Protein AF-A0A672NGI9-F1 (afdb_monomer_lite)

Secondary structure (DSSP, 8-state):
-HHHHHHHHHHHH-TTTTS-HHHHHHHHHHHHHTT---S--B--S-SSS-BS----EEE-BTTS-S-EEEEEEEEGGGTEEEEE--TT-TTB-HHHHHHHHHHHHHHSTT-----SEEEE---SSSS--TTTSPPEEEEE-S--EEE-TTS-EEE-S------HHHHHHHHHHHHTT-SSS--BSS--TT---SEEEEEES-SSTHHHHHHHHHHHHSS--S-SEEEEE-SSTTSS--EEEEEEE-

Radius of gyration: 22.56 Å; chains: 1; bounding box: 57×43×52 Å

InterPro domains:
  IPR029063 S-adenosyl-L-methionine-dependent methyltransferase superfamily [G3DSA:3.40.50.150] (154-245)
  IPR045850 tRNA (uracil(54)-C(5))-methyltransferase, metazoa type [PTHR45904] (159-246)

Organism: Sinocyclocheilus grahami (NCBI:txid75366)

pLDDT: mean 74.39, std 16.45, range [35.69, 96.69]

Sequence (246 aa):
KKKLRRERLADNVTPLWRMSYEEQSNILLEMTKQLFPPPSIVASPVSDGYHNKSTFSVNRGVDGNPKTAGFYIGNGKTDNIDCVQGDHLLNMSSKHKMIARHYEDFIRPRAVCQLDSLYFQETTMTRCSHEQSPYQLLHGQSHIFEEVLGFGEVVLIFQFLSGKAEVVLPNLMATLNCDGGLTAGLNPSRAAIRRLVYISRKPDGEAMRNFRGLCCSSDYKTPTIAVPVDLFPHTPHCELVLVFER

Foldseek 3Di:
DQVVQLVVVLCVQQVQVVPDLVVLQVLLQVQLVVLPNAPGAAEFPDQFQQDPDDDWDAAQAPVRDGGATADWDDDVVVVPTHGHQNLVHRHRHPVVSVVRVLNSQVVPPDHDHPDQWDWDWDDPDPDDDCVRTPTDTPDHDPFDWDDDPPDDTDGPPDDDDDHRCNVPVVVVCVVVVVPDFDEDADDDDDDPHFKYKYKDFDPDDPVVVVVVVPCVPDPFPAFPDWHWYDRHRSDSTIMIITMTGD

Structure (mmCIF, N/CA/C/O backbone):
data_AF-A0A672NGI9-F1
#
_entry.id   AF-A0A672NGI9-F1
#
loop_
_atom_site.group_PDB
_atom_site.id
_atom_site.type_symbol
_atom_site.label_atom_id
_atom_site.label_alt_id
_atom_site.label_comp_id
_atom_site.label_asym_id
_atom_site.label_entity_id
_atom_site.label_seq_id
_atom_site.pdbx_PDB_ins_code
_atom_site.Cartn_x
_atom_site.Cartn_y
_atom_site.Cartn_z
_atom_site.occupancy
_atom_site.B_iso_or_equiv
_atom_site.auth_seq_id
_atom_site.auth_comp_id
_atom_site.auth_asym_id
_atom_site.auth_atom_id
_atom_site.pdbx_PDB_model_num
ATOM 1 N N . LYS A 1 1 ? -6.732 15.959 18.838 1.00 67.62 1 LYS A N 1
ATOM 2 C CA . LYS A 1 1 ? -5.918 14.737 19.096 1.00 67.62 1 LYS A CA 1
ATOM 3 C C . LYS A 1 1 ? -6.223 13.588 18.118 1.00 67.62 1 LYS A C 1
ATOM 5 O O . LYS A 1 1 ? -5.311 13.180 17.413 1.00 67.62 1 LYS A O 1
ATOM 10 N N . LYS A 1 2 ? -7.476 13.110 17.997 1.00 71.69 2 LYS A N 1
ATOM 11 C CA . LYS A 1 2 ? -7.869 12.016 17.071 1.00 71.69 2 LYS A CA 1
ATOM 12 C C . LYS A 1 2 ? -7.517 12.275 15.594 1.00 71.69 2 LYS A C 1
ATOM 14 O O . LYS A 1 2 ? -6.876 11.428 14.984 1.00 71.69 2 LYS A O 1
ATOM 19 N N . LYS A 1 3 ? -7.862 13.451 15.045 1.00 77.62 3 LYS A N 1
ATOM 20 C CA . LYS A 1 3 ? -7.519 13.846 13.658 1.00 77.62 3 LYS A CA 1
ATOM 21 C C . LYS A 1 3 ? -6.008 13.778 13.391 1.00 77.62 3 LYS A C 1
ATOM 23 O O . LYS A 1 3 ? -5.585 13.080 12.482 1.00 77.62 3 LYS A O 1
ATOM 28 N N . LEU A 1 4 ? -5.213 14.375 14.280 1.00 87.56 4 LEU A N 1
ATOM 29 C CA . LEU A 1 4 ? -3.748 14.355 14.208 1.00 87.56 4 LEU A CA 1
ATOM 30 C C . LEU A 1 4 ? -3.164 12.929 14.206 1.00 87.56 4 LEU A C 1
ATOM 32 O O . LEU A 1 4 ? -2.240 12.639 13.458 1.00 87.56 4 LEU A O 1
ATOM 36 N N . ARG A 1 5 ? -3.700 12.016 15.029 1.00 89.50 5 ARG A N 1
ATOM 37 C CA . ARG A 1 5 ? -3.243 10.614 15.063 1.00 89.50 5 ARG A CA 1
ATOM 38 C C . ARG A 1 5 ? -3.605 9.847 13.787 1.00 89.50 5 ARG A C 1
ATOM 40 O O . ARG A 1 5 ? -2.811 9.021 13.353 1.00 89.50 5 ARG A O 1
ATOM 47 N N . ARG A 1 6 ? -4.766 10.131 13.182 1.00 93.62 6 ARG A N 1
ATOM 48 C CA . ARG A 1 6 ? -5.183 9.547 11.893 1.00 93.62 6 ARG A CA 1
ATOM 49 C C . ARG A 1 6 ? -4.291 10.017 10.750 1.00 93.62 6 ARG A C 1
ATOM 51 O O . ARG A 1 6 ? -3.812 9.182 9.994 1.00 93.62 6 ARG A O 1
ATOM 58 N N . GLU A 1 7 ? -4.036 11.319 10.667 1.00 94.06 7 GLU A N 1
ATOM 59 C CA . GLU A 1 7 ? -3.129 11.889 9.664 1.00 94.06 7 GLU A CA 1
ATOM 60 C C . GLU A 1 7 ? -1.721 11.320 9.827 1.00 94.06 7 GLU A C 1
ATOM 62 O O . GLU A 1 7 ? -1.176 10.798 8.866 1.00 94.06 7 GLU A O 1
ATOM 67 N N . ARG A 1 8 ? -1.199 11.254 11.058 1.00 94.06 8 ARG A N 1
ATOM 68 C CA . ARG A 1 8 ? 0.098 10.619 11.331 1.00 94.06 8 ARG A CA 1
ATOM 69 C C . ARG A 1 8 ? 0.145 9.141 10.928 1.00 94.06 8 ARG A C 1
ATOM 71 O O . ARG A 1 8 ? 1.189 8.661 10.503 1.00 94.06 8 ARG A O 1
ATOM 78 N N . LEU A 1 9 ? -0.959 8.402 11.074 1.00 95.12 9 LEU A N 1
ATOM 79 C CA . LEU A 1 9 ? -1.038 7.027 10.577 1.00 95.12 9 LEU A CA 1
ATOM 80 C C . LEU A 1 9 ? -0.948 6.979 9.049 1.00 95.12 9 LEU A C 1
ATOM 82 O O . LEU A 1 9 ? -0.190 6.170 8.522 1.00 95.12 9 LEU A O 1
ATOM 86 N N . ALA A 1 10 ? -1.682 7.846 8.352 1.00 95.81 10 ALA A N 1
ATOM 87 C CA . ALA A 1 10 ? -1.617 7.934 6.896 1.00 95.81 10 ALA A CA 1
ATOM 88 C C . ALA A 1 10 ? -0.221 8.363 6.416 1.00 95.81 10 ALA A C 1
ATOM 90 O O . ALA A 1 10 ? 0.304 7.769 5.483 1.00 95.81 10 ALA A O 1
ATOM 91 N N . ASP A 1 11 ? 0.428 9.298 7.109 1.00 95.31 11 ASP A N 1
ATOM 92 C CA . ASP A 1 11 ? 1.796 9.741 6.811 1.00 95.31 11 ASP A CA 1
ATOM 93 C C . ASP A 1 11 ? 2.822 8.613 6.962 1.00 95.31 11 ASP A C 1
ATOM 95 O O . ASP A 1 11 ? 3.798 8.565 6.222 1.00 95.31 11 ASP A O 1
ATOM 99 N N . ASN A 1 12 ? 2.598 7.687 7.898 1.00 92.62 12 ASN A N 1
ATOM 100 C CA . ASN A 1 12 ? 3.486 6.547 8.117 1.00 92.62 12 ASN A CA 1
ATOM 101 C C . ASN A 1 12 ? 3.255 5.403 7.118 1.00 92.62 12 ASN A C 1
ATOM 103 O O . ASN A 1 12 ? 4.209 4.743 6.718 1.00 92.62 12 ASN A O 1
ATO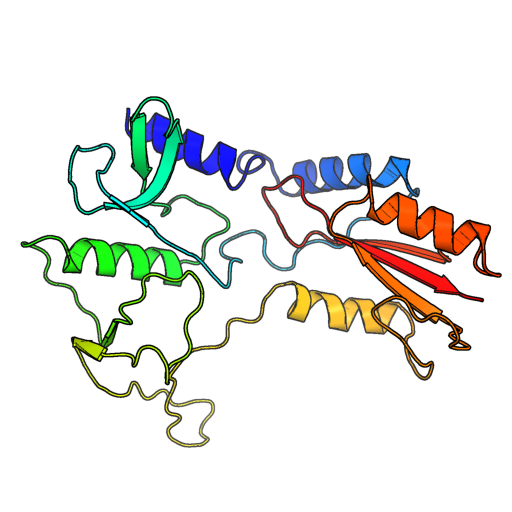M 107 N N . VAL A 1 13 ? 1.993 5.107 6.789 1.00 92.75 13 VAL A N 1
ATOM 108 C CA . VAL A 1 13 ? 1.621 3.920 5.993 1.00 92.75 13 VAL A CA 1
ATOM 109 C C . VAL A 1 13 ? 1.572 4.232 4.500 1.00 92.75 13 VAL A C 1
ATOM 111 O O . VAL A 1 13 ? 1.931 3.395 3.678 1.00 92.75 13 VAL A O 1
ATOM 114 N N . THR A 1 14 ? 1.142 5.439 4.154 1.00 95.25 14 THR A N 1
ATOM 115 C CA . THR A 1 14 ? 0.967 5.918 2.783 1.00 95.25 14 THR A CA 1
ATOM 116 C C . THR A 1 14 ? 1.546 7.330 2.652 1.00 95.25 14 THR A C 1
ATOM 118 O O . THR A 1 14 ? 0.778 8.258 2.437 1.00 95.25 14 THR A O 1
ATOM 121 N N . PRO A 1 15 ? 2.867 7.553 2.799 1.00 96.31 15 PRO A N 1
ATOM 122 C CA . PRO A 1 15 ? 3.455 8.896 2.915 1.00 96.31 15 PRO A CA 1
ATOM 123 C C . PRO A 1 15 ? 3.102 9.887 1.794 1.00 96.31 15 PRO A C 1
ATOM 125 O O . PRO A 1 15 ? 3.114 11.095 2.022 1.00 96.31 15 PRO A O 1
ATOM 128 N N . LEU A 1 16 ? 2.766 9.396 0.597 1.00 96.69 16 LEU A N 1
ATOM 129 C CA . LEU A 1 16 ? 2.428 10.214 -0.571 1.00 96.69 16 LEU A CA 1
ATOM 130 C C . LEU A 1 16 ? 0.912 10.406 -0.764 1.00 96.69 16 LEU A C 1
ATOM 132 O O . LEU A 1 16 ? 0.490 10.926 -1.788 1.00 96.69 16 LEU A O 1
ATOM 136 N N . TRP A 1 17 ? 0.078 10.034 0.212 1.00 96.12 17 TRP A N 1
ATOM 137 C CA . TRP A 1 17 ? -1.393 10.038 0.107 1.00 96.12 17 TRP A CA 1
ATOM 138 C C . TRP A 1 17 ? -2.050 11.396 -0.184 1.00 96.12 17 TRP A C 1
ATOM 140 O O . TRP A 1 17 ? -3.243 11.450 -0.474 1.00 96.12 17 TRP A O 1
ATOM 150 N N . ARG A 1 18 ? -1.302 12.500 -0.062 1.00 96.31 18 ARG A N 1
ATOM 151 C CA . ARG A 1 18 ? -1.770 13.861 -0.382 1.00 96.31 18 ARG A CA 1
ATOM 152 C C . ARG A 1 18 ? -1.374 14.328 -1.785 1.00 96.31 18 ARG A C 1
ATOM 154 O O . ARG A 1 18 ? -1.717 15.446 -2.150 1.00 96.31 18 ARG A O 1
ATOM 161 N N . MET A 1 19 ? -0.629 13.515 -2.526 1.00 96.44 19 MET A N 1
ATOM 162 C CA . MET A 1 19 ? -0.159 13.821 -3.875 1.00 96.44 19 MET A CA 1
ATOM 163 C C . MET A 1 19 ? -1.055 13.150 -4.909 1.00 96.44 19 MET A C 1
ATOM 165 O O . MET A 1 19 ? -1.549 12.039 -4.692 1.00 96.44 19 MET A O 1
ATOM 169 N N . SER A 1 20 ? -1.216 13.796 -6.057 1.00 96.31 20 SER A N 1
ATOM 170 C CA . SER A 1 20 ? -1.805 13.170 -7.237 1.00 96.31 20 SER A CA 1
ATOM 171 C C . SER A 1 20 ? -0.959 11.983 -7.706 1.00 96.31 20 SER A C 1
ATOM 173 O O . SER A 1 20 ? 0.245 11.909 -7.459 1.00 96.31 20 SER A O 1
ATOM 175 N N . TYR A 1 21 ? -1.582 11.041 -8.413 1.00 94.62 21 TYR A N 1
ATOM 176 C CA . TYR A 1 21 ? -0.870 9.865 -8.918 1.00 94.62 21 TYR A CA 1
ATOM 177 C C . TYR A 1 21 ? 0.253 10.224 -9.911 1.00 94.62 21 TYR A C 1
ATOM 179 O O . TYR A 1 21 ? 1.281 9.548 -9.969 1.00 94.62 21 TYR A O 1
ATOM 187 N N . GLU A 1 22 ? 0.089 11.318 -10.658 1.00 94.19 22 GLU A N 1
ATOM 188 C CA . GLU A 1 22 ? 1.111 11.846 -11.565 1.00 94.19 22 GLU A CA 1
ATOM 189 C C . GLU A 1 22 ? 2.342 12.353 -10.799 1.00 94.19 22 GLU A C 1
ATOM 191 O O . GLU A 1 22 ? 3.469 11.972 -11.113 1.00 94.19 22 GLU A O 1
ATOM 196 N N . GLU A 1 23 ? 2.141 13.140 -9.737 1.00 95.69 23 GLU A N 1
ATOM 197 C CA . GLU A 1 23 ? 3.231 13.592 -8.861 1.00 95.69 23 GLU A CA 1
ATOM 198 C C . GLU A 1 23 ? 3.963 12.408 -8.218 1.00 95.69 23 GLU A C 1
ATOM 200 O O . GLU A 1 23 ? 5.194 12.382 -8.190 1.00 95.69 23 GLU A O 1
ATOM 205 N N . GLN A 1 24 ? 3.219 11.394 -7.762 1.00 94.81 24 GLN A N 1
ATOM 206 C CA . GLN A 1 24 ? 3.795 10.158 -7.229 1.00 94.81 24 GLN A CA 1
ATOM 207 C C . GLN A 1 24 ? 4.657 9.444 -8.281 1.00 94.81 24 GLN A C 1
ATOM 209 O O . GLN A 1 24 ? 5.806 9.097 -8.006 1.00 94.81 24 GLN A O 1
ATOM 214 N N . SER A 1 25 ? 4.139 9.280 -9.500 1.00 92.31 25 SER A N 1
ATOM 215 C CA . SER A 1 25 ? 4.847 8.630 -10.611 1.00 92.31 25 SER A CA 1
ATOM 216 C C . SER A 1 25 ? 6.141 9.361 -10.973 1.00 92.31 25 SER A C 1
ATOM 218 O O . SER A 1 25 ? 7.168 8.720 -11.196 1.00 92.31 25 SER A O 1
ATOM 220 N N . ASN A 1 26 ? 6.126 10.697 -10.958 1.00 92.12 26 ASN A N 1
ATOM 221 C CA . ASN A 1 26 ? 7.310 11.519 -11.203 1.00 92.12 26 ASN A CA 1
ATOM 222 C C . ASN A 1 26 ? 8.387 11.326 -10.125 1.00 92.12 26 ASN A C 1
ATOM 224 O O . ASN A 1 26 ? 9.568 11.223 -10.458 1.00 92.12 26 ASN A O 1
ATOM 228 N N . ILE A 1 27 ? 7.995 11.215 -8.849 1.00 90.75 27 ILE A N 1
ATOM 229 C CA . ILE A 1 27 ? 8.923 10.911 -7.748 1.00 90.75 27 ILE A CA 1
ATOM 230 C C . ILE A 1 27 ? 9.572 9.537 -7.955 1.00 90.75 27 ILE A C 1
ATOM 232 O O . ILE A 1 27 ? 10.796 9.420 -7.883 1.00 90.75 27 ILE A O 1
ATOM 236 N N . LEU A 1 28 ? 8.776 8.501 -8.247 1.00 88.69 28 LEU A N 1
ATOM 237 C CA . LEU A 1 28 ? 9.291 7.144 -8.470 1.00 88.69 28 LEU A CA 1
ATOM 238 C C . LEU A 1 28 ? 10.218 7.077 -9.695 1.00 88.69 28 LEU A C 1
ATOM 240 O O . LEU A 1 28 ? 11.251 6.402 -9.666 1.00 88.69 28 LEU A O 1
ATOM 244 N N . LEU A 1 29 ? 9.887 7.809 -10.762 1.00 87.50 29 LEU A N 1
ATOM 245 C CA . LEU A 1 29 ? 10.733 7.913 -11.947 1.00 87.50 29 LEU A CA 1
ATOM 246 C C . LEU A 1 29 ? 12.073 8.579 -11.609 1.00 87.50 29 LEU A C 1
ATOM 248 O O . LEU A 1 29 ? 13.124 8.051 -11.956 1.00 87.50 29 LEU A O 1
ATOM 252 N N . GLU A 1 30 ? 12.066 9.694 -10.879 1.00 86.12 30 GLU A N 1
ATOM 253 C CA . GLU A 1 30 ? 13.294 10.388 -10.474 1.00 86.12 30 GLU A CA 1
ATOM 254 C C . GLU A 1 30 ? 14.202 9.508 -9.600 1.00 86.12 30 GLU A C 1
ATOM 256 O O . GLU A 1 30 ? 15.413 9.456 -9.811 1.00 86.12 30 GLU A O 1
ATOM 261 N N . MET A 1 31 ? 13.618 8.738 -8.678 1.00 80.31 31 MET A N 1
ATOM 262 C CA . MET A 1 31 ? 14.360 7.784 -7.845 1.00 80.31 31 MET A CA 1
ATOM 263 C C . MET A 1 31 ? 15.011 6.654 -8.657 1.00 80.31 31 MET A C 1
ATOM 265 O O . MET A 1 31 ? 16.023 6.096 -8.235 1.00 80.31 31 MET A O 1
ATOM 269 N N . THR A 1 32 ? 14.447 6.306 -9.817 1.00 75.94 32 THR A N 1
ATOM 270 C CA . THR A 1 32 ? 14.934 5.205 -10.664 1.00 75.94 32 THR A CA 1
ATOM 271 C C . THR A 1 32 ? 15.873 5.671 -11.780 1.00 75.94 32 THR A C 1
ATOM 273 O O . THR A 1 32 ? 16.729 4.890 -12.200 1.00 75.94 32 THR A O 1
ATOM 276 N N . LYS A 1 33 ? 15.824 6.957 -12.172 1.00 74.56 33 LYS A N 1
ATOM 277 C CA . LYS A 1 33 ? 16.730 7.586 -13.159 1.00 74.56 33 LYS A CA 1
ATOM 278 C C . LYS A 1 33 ? 18.217 7.426 -12.841 1.00 74.56 33 LYS A C 1
ATOM 280 O O . LYS A 1 33 ? 19.043 7.379 -13.747 1.00 74.56 33 LYS A O 1
ATOM 285 N N . GLN A 1 34 ? 18.575 7.357 -11.559 1.00 65.56 34 GLN A N 1
ATOM 286 C CA . GLN A 1 34 ? 19.975 7.232 -11.136 1.00 65.56 34 GLN A CA 1
ATOM 287 C C . GLN A 1 34 ? 20.602 5.875 -11.491 1.00 65.56 34 GLN A C 1
ATOM 289 O O . GLN A 1 34 ? 21.821 5.728 -11.443 1.00 65.56 34 GLN A O 1
ATOM 294 N N . LEU A 1 35 ? 19.786 4.876 -11.831 1.00 63.16 35 LEU A N 1
ATOM 295 C CA . LEU A 1 35 ? 20.231 3.499 -12.075 1.00 63.16 35 LEU A CA 1
ATOM 296 C C . LEU A 1 35 ? 20.186 3.119 -13.544 1.00 63.16 35 LEU A C 1
ATOM 298 O O . LEU A 1 35 ? 20.996 2.325 -14.015 1.00 63.16 35 LEU A O 1
ATOM 302 N N . PHE A 1 36 ? 19.227 3.696 -14.249 1.00 65.56 36 PHE A N 1
ATOM 303 C CA . PHE A 1 36 ? 18.997 3.562 -15.672 1.00 65.56 36 PHE A CA 1
ATOM 304 C C . PHE A 1 36 ? 18.152 4.773 -16.088 1.00 65.56 36 PHE A C 1
ATOM 306 O O . PHE A 1 36 ? 17.467 5.310 -15.227 1.00 65.56 36 PHE A O 1
ATOM 313 N N . PRO A 1 37 ? 18.145 5.231 -17.344 1.00 66.00 37 PRO A N 1
ATOM 314 C CA . PRO A 1 37 ? 17.138 6.176 -17.817 1.00 66.00 37 PRO A CA 1
ATOM 315 C C . PRO A 1 37 ? 15.898 5.407 -18.322 1.00 66.00 37 PRO A C 1
ATOM 317 O O . PRO A 1 37 ? 15.822 5.119 -19.519 1.00 66.00 37 PRO A O 1
ATOM 320 N N . PRO A 1 38 ? 14.932 5.003 -17.463 1.00 67.38 38 PRO A N 1
ATOM 321 C CA . PRO A 1 38 ? 13.725 4.349 -17.941 1.00 67.38 38 PRO A CA 1
ATOM 322 C C . PRO A 1 38 ? 12.865 5.357 -18.718 1.00 67.38 38 PRO A C 1
ATOM 324 O O . PRO A 1 38 ? 12.736 6.509 -18.295 1.00 67.38 38 PRO A O 1
ATOM 327 N N . PRO A 1 39 ? 12.240 4.939 -19.830 1.00 66.88 39 PRO A N 1
ATOM 328 C CA . PRO A 1 39 ? 11.360 5.812 -20.602 1.00 66.88 39 PRO A CA 1
ATOM 329 C C . PRO A 1 39 ? 10.070 6.156 -19.840 1.00 66.88 39 PRO A C 1
ATOM 331 O O . PRO A 1 39 ? 9.528 7.244 -20.016 1.00 66.88 39 PRO A O 1
ATOM 334 N N . SER A 1 40 ? 9.582 5.247 -18.988 1.00 83.38 40 SER A N 1
ATOM 335 C CA . SER A 1 40 ? 8.344 5.408 -18.218 1.00 83.38 40 SER A CA 1
ATOM 336 C C . SER A 1 40 ? 8.245 4.396 -17.071 1.00 83.38 40 SER A C 1
ATOM 338 O O . SER A 1 40 ? 8.920 3.366 -17.083 1.00 83.38 40 SER A O 1
ATOM 340 N N . ILE A 1 41 ? 7.355 4.662 -16.112 1.00 87.56 41 ILE A N 1
ATOM 341 C CA . ILE A 1 41 ? 6.943 3.717 -15.064 1.00 87.56 41 ILE A CA 1
ATOM 342 C C . ILE A 1 41 ? 5.675 2.967 -15.477 1.00 87.56 41 ILE A C 1
ATOM 344 O O . ILE A 1 41 ? 4.759 3.552 -16.055 1.00 87.56 41 ILE A O 1
ATOM 348 N N . VAL A 1 42 ? 5.611 1.669 -15.179 1.00 90.62 42 VAL A N 1
ATOM 349 C CA . VAL A 1 42 ? 4.372 0.893 -15.293 1.00 90.62 42 VAL A CA 1
ATOM 350 C C . VAL A 1 42 ? 3.490 1.241 -14.104 1.00 90.62 42 VAL A C 1
ATOM 352 O O . VAL A 1 42 ? 3.811 0.916 -12.959 1.00 90.62 42 VAL A O 1
ATOM 355 N N . ALA A 1 43 ? 2.386 1.922 -14.399 1.00 91.69 43 ALA A N 1
ATOM 356 C CA . ALA A 1 43 ? 1.417 2.344 -13.406 1.00 91.69 43 ALA A CA 1
ATOM 357 C C . ALA A 1 43 ? 0.688 1.156 -12.768 1.00 91.69 43 ALA A C 1
ATOM 359 O O . ALA A 1 43 ? 0.489 0.095 -13.368 1.00 91.69 43 ALA A O 1
ATOM 360 N N . SER A 1 44 ? 0.226 1.377 -11.546 1.00 91.75 44 SER A N 1
ATOM 361 C CA . SER A 1 44 ? -0.675 0.468 -10.861 1.00 91.75 44 SER A CA 1
ATOM 362 C C . SER A 1 44 ? -2.041 0.427 -11.554 1.00 91.75 44 SER A C 1
ATOM 364 O O . SER A 1 44 ? -2.592 1.487 -11.847 1.00 91.75 44 SER A O 1
ATOM 366 N N . PRO A 1 45 ? -2.663 -0.754 -11.728 1.00 89.31 45 PRO A N 1
ATOM 367 C CA . PRO A 1 45 ? -4.016 -0.849 -12.285 1.00 89.31 45 PRO A CA 1
ATOM 368 C C . PRO A 1 45 ? -5.078 -0.255 -11.347 1.00 89.31 45 PRO A C 1
ATOM 370 O O . PRO A 1 45 ? -6.166 0.102 -11.786 1.00 89.31 45 PRO A O 1
ATOM 373 N N . VAL A 1 46 ? -4.769 -0.164 -10.047 1.00 89.81 46 VAL A N 1
ATOM 374 C CA . VAL A 1 46 ? -5.631 0.421 -9.016 1.00 89.81 46 VAL A CA 1
ATOM 375 C C . VAL A 1 46 ? -4.765 1.175 -8.002 1.00 89.81 46 VAL A C 1
ATOM 377 O O . VAL A 1 46 ? -3.800 0.616 -7.465 1.00 89.81 46 VAL A O 1
ATOM 380 N N . SER A 1 47 ? -5.117 2.428 -7.708 1.00 90.00 47 SER A N 1
ATOM 381 C CA . SER A 1 47 ? -4.401 3.271 -6.738 1.00 90.00 47 SER A CA 1
ATOM 382 C C . SER A 1 47 ? -4.821 3.011 -5.288 1.00 90.00 47 SER A C 1
ATOM 384 O O . SER A 1 47 ? -3.990 3.045 -4.384 1.00 90.00 47 SER A O 1
ATOM 386 N N . ASP A 1 48 ? -6.097 2.694 -5.071 1.00 93.56 48 ASP A N 1
ATOM 387 C CA . ASP A 1 48 ? -6.732 2.658 -3.753 1.00 93.56 48 ASP A CA 1
ATOM 388 C C . ASP A 1 48 ? -7.312 1.270 -3.457 1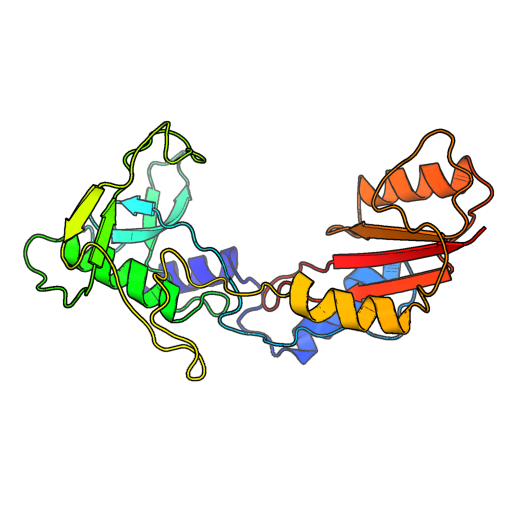.00 93.56 48 ASP A C 1
ATOM 390 O O . ASP A 1 48 ? -7.653 0.501 -4.347 1.00 93.56 48 ASP A O 1
ATOM 394 N N . GLY A 1 49 ? -7.433 0.918 -2.182 1.00 90.38 49 GLY A N 1
ATOM 395 C CA . GLY A 1 49 ? -8.070 -0.321 -1.745 1.00 90.38 49 GLY A CA 1
ATOM 396 C C . GLY A 1 49 ? -7.324 -1.595 -2.131 1.00 90.38 49 GLY A C 1
ATOM 397 O O . GLY A 1 49 ? -7.899 -2.678 -2.067 1.00 90.38 49 GLY A O 1
ATOM 398 N N . TYR A 1 50 ? -6.062 -1.476 -2.533 1.00 87.25 50 TYR A N 1
ATOM 399 C CA . TYR A 1 50 ? -5.347 -2.544 -3.213 1.00 87.25 50 TYR A CA 1
ATOM 400 C C . TYR A 1 50 ? -4.692 -3.590 -2.306 1.00 87.25 50 TYR A C 1
ATOM 402 O O . TYR A 1 50 ? -4.222 -4.616 -2.796 1.00 87.25 50 TYR A O 1
ATOM 410 N N . HIS A 1 51 ? -4.600 -3.345 -0.997 1.00 84.44 51 HIS A N 1
ATOM 411 C CA . HIS A 1 51 ? -4.099 -4.354 -0.070 1.00 84.44 51 HIS A CA 1
ATOM 412 C C . HIS A 1 51 ? -5.036 -5.562 -0.043 1.00 84.44 51 HIS A C 1
ATOM 414 O O . HIS A 1 51 ? -6.178 -5.464 0.404 1.00 84.44 51 HIS A O 1
ATOM 420 N N . ASN A 1 52 ? -4.499 -6.720 -0.417 1.00 79.25 52 ASN A N 1
ATOM 421 C CA . ASN A 1 52 ? -5.151 -8.023 -0.285 1.00 79.25 52 ASN A CA 1
ATOM 422 C C . ASN A 1 52 ? -4.882 -8.700 1.071 1.00 79.25 52 ASN A C 1
ATOM 424 O O . ASN A 1 52 ? -5.500 -9.707 1.395 1.00 79.25 52 ASN A O 1
ATOM 428 N N . LYS A 1 53 ? -4.012 -8.109 1.903 1.00 81.75 53 LYS A N 1
ATOM 429 C CA . LYS A 1 53 ? -3.800 -8.503 3.297 1.00 81.75 53 LYS A CA 1
ATOM 430 C C . LYS A 1 53 ? -3.659 -7.284 4.205 1.00 81.75 53 LYS A C 1
ATOM 432 O O . LYS A 1 53 ? -2.907 -6.349 3.914 1.00 81.75 53 LYS A O 1
ATOM 437 N N . SER A 1 54 ? -4.344 -7.328 5.342 1.00 82.38 54 SER A N 1
ATOM 438 C CA . SER A 1 54 ? -4.206 -6.355 6.425 1.00 82.38 54 SER A CA 1
ATOM 439 C C . SER A 1 54 ? -4.086 -7.084 7.759 1.00 82.38 54 SER A C 1
ATOM 441 O O . SER A 1 54 ? -4.797 -8.054 8.004 1.00 82.38 54 SER A O 1
ATOM 443 N N . THR A 1 55 ? -3.174 -6.616 8.607 1.00 85.62 55 THR A N 1
ATOM 444 C CA . THR A 1 55 ? -3.007 -7.104 9.979 1.00 85.62 55 THR A CA 1
ATOM 445 C C . THR A 1 55 ? -3.418 -5.987 10.923 1.00 85.62 55 THR A C 1
ATOM 447 O O . THR A 1 55 ? -2.900 -4.876 10.809 1.00 85.62 55 THR A O 1
ATOM 450 N N . PHE A 1 56 ? -4.327 -6.286 11.845 1.00 88.31 56 PHE A N 1
ATOM 451 C CA . PHE A 1 56 ? -4.827 -5.335 12.830 1.00 88.31 56 PHE A CA 1
A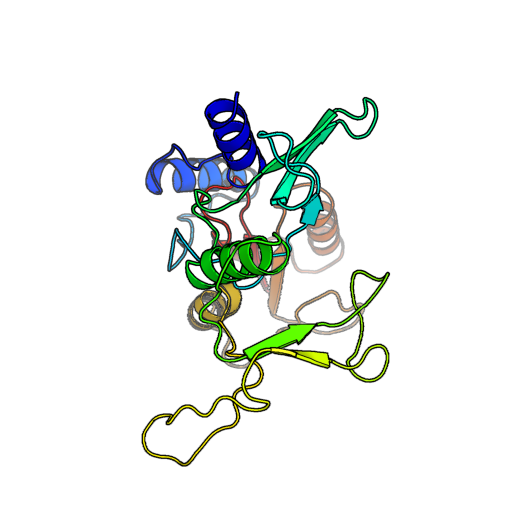TOM 452 C C . PHE A 1 56 ? -4.345 -5.718 14.227 1.00 88.31 56 PHE A C 1
ATOM 454 O O . PHE A 1 56 ? -4.254 -6.896 14.565 1.00 88.31 56 PHE A O 1
ATOM 461 N N . SER A 1 57 ? -4.065 -4.706 15.037 1.00 88.44 57 SER A N 1
ATOM 462 C CA . SER A 1 57 ? -3.790 -4.830 16.464 1.00 88.44 57 SER A CA 1
ATOM 463 C C . SER A 1 57 ? -5.018 -4.416 17.267 1.00 88.44 57 SER A C 1
ATOM 465 O O . SER A 1 57 ? -5.770 -3.544 16.835 1.00 88.44 57 SER A O 1
ATOM 467 N N . VAL A 1 58 ? -5.179 -4.977 18.466 1.00 87.81 58 VAL A N 1
ATOM 468 C CA . VAL A 1 58 ? -6.229 -4.583 19.416 1.00 87.81 58 VAL A CA 1
ATOM 469 C C . VAL A 1 58 ? -5.583 -3.987 20.653 1.00 87.81 58 VAL A C 1
ATOM 471 O O . VAL A 1 58 ? -4.803 -4.665 21.318 1.00 87.81 58 VAL A O 1
ATOM 474 N N . ASN A 1 59 ? -5.870 -2.721 20.956 1.00 88.56 59 ASN A N 1
ATOM 475 C CA . ASN A 1 59 ? -5.345 -2.058 22.155 1.00 88.56 59 ASN A CA 1
ATOM 476 C C . ASN A 1 59 ? -6.132 -0.776 22.483 1.00 88.56 59 ASN A C 1
ATOM 478 O O . ASN A 1 59 ? -7.133 -0.455 21.837 1.00 88.56 59 ASN A O 1
ATOM 482 N N . ARG A 1 60 ? -5.649 -0.018 23.474 1.00 90.44 60 ARG A N 1
ATOM 483 C CA . ARG A 1 60 ? -6.163 1.289 23.867 1.00 90.44 60 ARG A CA 1
ATOM 484 C C . ARG A 1 60 ? -6.182 2.258 22.688 1.00 90.44 60 ARG A C 1
ATOM 486 O O . ARG A 1 60 ? -5.152 2.552 22.087 1.00 90.44 60 ARG A O 1
ATOM 493 N N . GLY A 1 61 ? -7.372 2.751 22.374 1.00 91.50 61 GLY A N 1
ATOM 494 C CA . GLY A 1 61 ? -7.611 3.744 21.345 1.00 91.50 61 GLY A CA 1
ATOM 495 C C . GLY A 1 61 ? -7.261 5.157 21.790 1.00 91.50 61 GLY A C 1
ATOM 496 O O . GLY A 1 61 ? -7.071 5.446 22.971 1.00 91.50 61 GLY A O 1
ATOM 497 N N . VAL A 1 62 ? -7.267 6.076 20.826 1.00 89.94 62 VAL A N 1
ATOM 498 C CA . VAL A 1 62 ? -7.097 7.525 21.063 1.00 89.94 62 VAL A CA 1
ATOM 499 C C . VAL A 1 62 ? -8.186 8.149 21.944 1.00 89.94 62 VAL A C 1
ATOM 501 O O . VAL A 1 62 ? -8.015 9.269 22.426 1.00 89.94 62 VAL A O 1
ATOM 504 N N . ASP A 1 63 ? -9.313 7.458 22.103 1.00 88.44 63 ASP A N 1
ATOM 505 C CA . ASP A 1 63 ? -10.438 7.784 22.982 1.00 88.44 63 ASP A CA 1
ATOM 506 C C . ASP A 1 63 ? -10.304 7.160 24.385 1.00 88.44 63 ASP A C 1
ATOM 508 O O . ASP A 1 63 ? -11.156 7.383 25.240 1.00 88.44 63 ASP A O 1
ATOM 512 N N . GLY A 1 64 ? -9.234 6.399 24.638 1.00 87.88 64 GLY A N 1
ATOM 513 C CA . GLY A 1 64 ? -8.995 5.691 25.892 1.00 87.88 64 GLY A CA 1
ATOM 514 C C . GLY A 1 64 ? -9.664 4.318 25.978 1.00 87.88 64 GLY A C 1
ATOM 515 O O . GLY A 1 64 ? -9.445 3.611 26.961 1.00 87.88 64 GLY A O 1
ATOM 516 N N . ASN A 1 65 ? -10.434 3.899 24.969 1.00 90.06 65 ASN A N 1
ATOM 517 C CA . ASN A 1 65 ? -11.104 2.604 24.984 1.00 90.06 65 ASN A CA 1
ATOM 518 C C . ASN A 1 65 ? -10.079 1.470 24.794 1.00 90.06 65 ASN A C 1
ATOM 520 O O . ASN A 1 65 ? -9.405 1.461 23.764 1.00 90.06 65 ASN A O 1
ATOM 524 N N . PRO A 1 66 ? -9.962 0.488 25.712 1.00 87.50 66 PRO A N 1
ATOM 525 C CA . PRO A 1 66 ? -8.945 -0.570 25.644 1.00 87.50 66 PRO A CA 1
ATOM 526 C C . PRO A 1 66 ? -9.120 -1.542 24.465 1.00 87.50 66 PRO A C 1
ATOM 528 O O . PRO A 1 66 ? -8.242 -2.362 24.213 1.00 87.50 66 PRO A O 1
ATOM 531 N N . LYS A 1 67 ? -10.252 -1.471 23.762 1.00 90.19 67 LYS A N 1
ATOM 532 C CA . LYS A 1 67 ? -10.661 -2.399 22.712 1.00 90.19 67 LYS A CA 1
ATOM 533 C C . LYS A 1 67 ? -10.882 -1.645 21.406 1.00 90.19 67 LYS A C 1
ATOM 535 O O . LYS A 1 67 ? -12.016 -1.449 20.981 1.00 90.19 67 LYS A O 1
ATOM 540 N N . THR A 1 68 ? -9.807 -1.143 20.815 1.00 91.88 68 THR A N 1
ATOM 541 C CA . THR A 1 68 ? -9.816 -0.520 19.483 1.00 91.88 68 THR A CA 1
ATOM 542 C C . THR A 1 68 ? -9.049 -1.416 18.528 1.00 91.88 68 THR A C 1
ATOM 544 O O . THR A 1 68 ? -7.929 -1.803 18.860 1.00 91.88 68 THR A O 1
ATOM 547 N N . ALA A 1 69 ? -9.634 -1.747 17.376 1.00 91.62 69 ALA A N 1
ATOM 548 C CA . ALA A 1 69 ? -8.980 -2.543 16.342 1.00 91.62 69 ALA A CA 1
ATOM 549 C C . ALA A 1 69 ? -8.377 -1.610 15.282 1.00 91.62 69 ALA A C 1
ATOM 551 O O . ALA A 1 69 ? -9.067 -0.805 14.654 1.00 91.62 69 ALA A O 1
ATOM 552 N N . GLY A 1 70 ? -7.066 -1.683 15.079 1.00 93.75 70 GLY A N 1
ATOM 553 C CA . GLY A 1 70 ? -6.380 -0.744 14.203 1.00 93.75 70 GLY A CA 1
ATOM 554 C C . GLY A 1 70 ? -4.871 -0.916 14.184 1.00 93.75 70 GLY A C 1
ATOM 555 O O . GLY A 1 70 ? -4.349 -2.020 14.291 1.00 93.75 70 GLY A O 1
ATOM 556 N N . PHE A 1 71 ? -4.161 0.196 14.026 1.00 94.06 71 PHE A N 1
ATOM 557 C CA . PHE A 1 71 ? -2.710 0.236 13.880 1.00 94.06 71 PHE A CA 1
ATOM 558 C C . PHE A 1 71 ? -2.083 1.036 15.010 1.00 94.06 71 PHE A C 1
ATOM 560 O O . PHE A 1 71 ? -2.646 2.027 15.479 1.00 94.06 71 PHE A O 1
ATOM 567 N N . TYR A 1 72 ? -0.892 0.626 15.428 1.00 92.12 72 TYR A N 1
ATOM 568 C CA . TYR A 1 72 ? -0.152 1.340 16.455 1.00 92.12 72 TYR A CA 1
ATOM 569 C C . TYR A 1 72 ? 0.455 2.633 15.923 1.00 92.12 72 TYR A C 1
ATOM 571 O O . TYR A 1 72 ? 1.156 2.645 14.913 1.00 92.12 72 TYR A O 1
ATOM 579 N N . ILE A 1 73 ? 0.229 3.721 16.656 1.00 91.31 73 ILE A N 1
ATOM 580 C CA . ILE A 1 73 ? 0.890 5.005 16.451 1.00 91.31 73 ILE A CA 1
ATOM 581 C C . ILE A 1 73 ? 1.480 5.478 17.764 1.00 91.31 73 ILE A C 1
ATOM 583 O O . ILE A 1 73 ? 0.763 5.721 18.733 1.00 91.31 73 ILE A O 1
ATOM 587 N N . GLY A 1 74 ? 2.795 5.682 17.776 1.00 85.19 74 GLY A N 1
ATOM 588 C CA . GLY A 1 74 ? 3.486 6.098 18.984 1.00 85.19 74 GLY A CA 1
ATOM 589 C C . GLY A 1 74 ? 4.904 5.573 19.093 1.00 85.19 74 GLY A C 1
ATOM 590 O O . GLY A 1 74 ? 5.468 5.075 18.122 1.00 85.19 74 GLY A O 1
ATOM 591 N N . ASN A 1 75 ? 5.470 5.704 20.289 1.00 78.56 75 ASN A N 1
ATOM 592 C CA . ASN A 1 75 ? 6.779 5.160 20.632 1.00 78.56 75 ASN A CA 1
ATOM 593 C C . ASN A 1 75 ? 6.617 4.176 21.793 1.00 78.56 75 ASN A C 1
ATOM 595 O O . ASN A 1 75 ? 6.230 4.573 22.892 1.00 78.56 75 ASN A O 1
ATOM 599 N N . GLY A 1 76 ? 6.940 2.905 21.548 1.00 70.12 76 GLY A N 1
ATOM 600 C CA . GLY A 1 76 ? 6.858 1.858 22.568 1.00 70.12 76 GLY A CA 1
ATOM 601 C C . GLY A 1 76 ? 7.839 2.026 23.721 1.00 70.12 76 GLY A C 1
ATOM 602 O O . GLY A 1 76 ? 7.572 1.532 24.806 1.00 70.12 76 GLY A O 1
ATOM 603 N N . LYS A 1 77 ? 8.932 2.778 23.540 1.00 74.06 77 LYS A N 1
ATOM 604 C CA . LYS A 1 77 ? 9.902 3.039 24.617 1.00 74.06 77 LYS A CA 1
ATOM 605 C C . LYS A 1 77 ? 9.377 4.003 25.682 1.00 74.06 77 LYS A C 1
ATOM 607 O O . LYS A 1 77 ? 9.901 4.017 26.785 1.00 74.06 77 LYS A O 1
ATOM 612 N N . THR A 1 78 ? 8.384 4.826 25.347 1.00 74.38 78 THR A N 1
ATOM 613 C CA . THR A 1 78 ? 7.815 5.837 26.253 1.00 74.38 78 THR A CA 1
ATOM 614 C C . THR A 1 78 ? 6.380 5.504 26.664 1.00 74.38 78 THR A C 1
ATOM 616 O O . THR A 1 78 ? 5.660 6.409 27.070 1.00 74.38 78 THR A O 1
ATOM 619 N N . ASP A 1 79 ? 5.939 4.259 26.445 1.00 68.62 79 ASP A N 1
ATOM 620 C CA . ASP A 1 79 ? 4.568 3.774 26.685 1.00 68.62 79 ASP A CA 1
ATOM 621 C C . ASP A 1 79 ? 3.458 4.698 26.133 1.00 68.62 79 ASP A C 1
ATOM 623 O O . ASP A 1 79 ? 2.367 4.840 26.675 1.00 68.62 79 ASP A O 1
ATOM 627 N N . ASN A 1 80 ? 3.748 5.381 25.021 1.00 80.88 80 ASN A N 1
ATOM 628 C CA . ASN A 1 80 ? 2.834 6.328 24.382 1.00 80.88 80 ASN A CA 1
ATOM 629 C C . ASN A 1 80 ? 2.424 5.768 23.024 1.00 80.88 80 ASN A C 1
ATOM 631 O O . ASN A 1 80 ? 2.774 6.336 21.985 1.00 80.88 80 ASN A O 1
ATOM 635 N N . ILE A 1 81 ? 1.758 4.612 23.050 1.00 87.12 81 ILE A N 1
ATOM 636 C CA . ILE A 1 81 ? 1.190 3.943 21.879 1.00 87.12 81 ILE A CA 1
ATOM 637 C C . ILE A 1 81 ? -0.331 4.061 21.948 1.00 87.12 81 ILE A C 1
ATOM 639 O O . ILE A 1 81 ? -0.957 3.557 22.873 1.00 87.12 81 ILE A O 1
ATOM 643 N N . ASP A 1 82 ? -0.918 4.677 20.924 1.00 91.06 82 ASP A N 1
ATOM 644 C CA . ASP A 1 82 ? -2.359 4.638 20.688 1.00 91.06 82 ASP A CA 1
ATOM 645 C C . ASP A 1 82 ? -2.654 3.644 19.552 1.00 91.06 82 ASP A C 1
ATOM 647 O O . ASP A 1 82 ? -1.932 3.601 18.549 1.00 91.06 82 ASP A O 1
ATOM 651 N N . CYS A 1 83 ? -3.741 2.881 19.668 1.00 93.38 83 CYS A N 1
ATOM 652 C CA . CYS A 1 83 ? -4.320 2.137 18.554 1.00 93.38 83 CYS A CA 1
ATOM 653 C C . CYS A 1 83 ? -5.271 3.042 17.756 1.00 93.38 83 CYS A C 1
ATOM 655 O O . CYS A 1 83 ? -6.137 3.723 18.314 1.00 93.38 83 CYS A O 1
ATOM 657 N N . VAL A 1 84 ? -5.098 3.090 16.438 1.00 95.12 84 VAL A N 1
ATOM 658 C CA . VAL A 1 84 ? -5.833 3.991 15.545 1.00 95.12 84 VAL A CA 1
ATOM 659 C C . VAL A 1 84 ? -6.493 3.180 14.437 1.00 95.12 84 VAL A C 1
ATOM 661 O O . VAL A 1 84 ? -5.811 2.496 13.677 1.00 95.12 84 VAL A O 1
ATOM 664 N N . GLN A 1 85 ? -7.816 3.294 14.315 1.00 94.38 85 GLN A N 1
ATOM 665 C CA . GLN A 1 85 ? -8.575 2.711 13.206 1.00 94.38 85 GLN A CA 1
ATOM 666 C C . GLN A 1 85 ? -8.032 3.191 11.855 1.00 94.38 85 GLN A C 1
ATOM 668 O O . GLN A 1 85 ? -7.755 4.381 11.680 1.00 94.38 85 GLN A O 1
ATOM 673 N N . GLY A 1 86 ? -7.919 2.277 10.893 1.00 93.44 86 GLY A N 1
ATOM 674 C CA . GLY A 1 86 ? -7.354 2.555 9.569 1.00 93.44 86 GLY A CA 1
ATOM 675 C C . GLY A 1 86 ? -8.381 2.847 8.471 1.00 93.44 86 GLY A C 1
ATOM 676 O O . GLY A 1 86 ? -8.048 2.759 7.297 1.00 93.44 86 GLY A O 1
ATOM 677 N N . ASP A 1 87 ? -9.623 3.192 8.812 1.00 92.44 87 ASP A N 1
ATOM 678 C CA . ASP A 1 87 ? -10.709 3.419 7.841 1.00 92.44 87 ASP A CA 1
ATOM 679 C C . ASP A 1 87 ? -10.394 4.442 6.744 1.00 92.44 87 ASP A C 1
ATOM 681 O O . ASP A 1 87 ? -10.897 4.350 5.624 1.00 92.44 87 ASP A O 1
ATOM 685 N N . HIS A 1 88 ? -9.573 5.436 7.079 1.00 94.12 88 HIS A N 1
ATOM 686 C CA . HIS A 1 88 ? -9.142 6.499 6.173 1.00 94.12 88 HIS A CA 1
ATOM 687 C C . HIS A 1 88 ? -7.937 6.121 5.312 1.00 94.12 88 HIS A C 1
ATOM 689 O O . HIS A 1 88 ? -7.561 6.914 4.459 1.00 94.12 88 HIS A O 1
ATOM 695 N N . LEU A 1 89 ? -7.313 4.961 5.526 1.00 95.69 89 LEU A N 1
ATOM 696 C CA . LEU A 1 89 ? -6.152 4.556 4.741 1.00 95.69 89 LEU A CA 1
ATOM 697 C C . LEU A 1 89 ? -6.576 4.221 3.309 1.00 95.69 89 LEU A C 1
ATOM 699 O O . LEU A 1 89 ? -7.456 3.380 3.092 1.00 95.69 89 LEU A O 1
ATOM 703 N N . LEU A 1 90 ? -5.950 4.896 2.343 1.00 95.12 90 LEU A N 1
ATOM 704 C CA . LEU A 1 90 ? -6.278 4.770 0.922 1.00 95.12 90 LEU A CA 1
ATOM 705 C C . LEU A 1 90 ? -5.888 3.404 0.368 1.00 95.12 90 LEU A C 1
ATOM 707 O O . LEU A 1 90 ? -6.618 2.848 -0.435 1.00 95.12 90 LEU A O 1
ATOM 711 N N . ASN A 1 91 ? -4.796 2.811 0.847 1.00 93.75 91 ASN A N 1
ATOM 712 C CA . ASN A 1 91 ? -4.307 1.514 0.378 1.00 93.75 91 ASN A CA 1
ATOM 713 C C . ASN A 1 91 ? -5.138 0.311 0.864 1.00 93.75 91 ASN A C 1
ATOM 715 O O . ASN A 1 91 ? -4.981 -0.788 0.336 1.00 93.75 91 ASN A O 1
ATOM 719 N N . MET A 1 92 ? -6.009 0.482 1.863 1.00 92.88 92 MET A N 1
ATOM 720 C CA . MET A 1 92 ? -6.767 -0.614 2.473 1.00 92.88 92 MET A CA 1
ATOM 721 C C . MET A 1 92 ? -8.136 -0.810 1.815 1.00 92.88 92 MET A C 1
ATOM 723 O O . MET A 1 92 ? -8.900 0.146 1.665 1.00 92.88 92 MET A O 1
ATOM 727 N N . SER A 1 93 ? -8.467 -2.057 1.467 1.00 88.88 93 SER A N 1
ATOM 728 C CA . SER A 1 93 ? -9.757 -2.410 0.864 1.00 88.88 93 SER A CA 1
ATOM 729 C C . SER A 1 93 ? -10.941 -2.113 1.797 1.00 88.88 93 SER A C 1
ATOM 731 O O . SER A 1 93 ? -10.821 -2.152 3.026 1.00 88.88 93 SER A O 1
ATOM 733 N N . SER A 1 94 ? -12.115 -1.840 1.221 1.00 85.69 94 SER A N 1
ATOM 734 C CA . SER A 1 94 ? -13.363 -1.648 1.978 1.00 85.69 94 SER A CA 1
ATOM 735 C C . SER A 1 94 ? -13.707 -2.866 2.839 1.00 85.69 94 SER A C 1
ATOM 737 O O . SER A 1 94 ? -14.090 -2.704 3.996 1.00 85.69 94 SER A O 1
ATOM 739 N N . LYS A 1 95 ? -13.478 -4.077 2.315 1.00 82.50 95 LYS A N 1
ATOM 740 C CA . LYS A 1 95 ? -13.685 -5.345 3.029 1.00 82.50 95 LYS A CA 1
ATOM 741 C C . LYS A 1 95 ? -12.851 -5.420 4.309 1.00 82.50 95 LYS A C 1
ATOM 743 O O . LYS A 1 95 ? -13.387 -5.722 5.369 1.00 82.50 95 LYS A O 1
ATOM 748 N N . HIS A 1 96 ? -11.565 -5.071 4.255 1.00 85.31 96 HIS A N 1
ATOM 749 C CA . HIS A 1 96 ? -10.711 -5.090 5.449 1.00 85.31 96 HIS A CA 1
ATOM 750 C C . HIS A 1 96 ? -11.119 -4.032 6.477 1.00 85.31 96 HIS A C 1
ATOM 752 O O . HIS A 1 96 ? -11.103 -4.308 7.676 1.00 85.31 96 HIS A O 1
ATOM 758 N N . LYS A 1 97 ? -11.535 -2.843 6.020 1.00 89.00 97 LYS A N 1
ATOM 759 C CA . LYS A 1 97 ? -12.086 -1.798 6.898 1.00 89.00 97 LYS A CA 1
ATOM 760 C C . LYS A 1 97 ? -13.340 -2.299 7.617 1.00 89.00 97 LYS A C 1
ATOM 762 O O . LYS A 1 97 ? -13.465 -2.120 8.825 1.00 89.00 97 LYS A O 1
ATOM 767 N N . MET A 1 98 ? -14.238 -2.972 6.894 1.00 86.25 98 MET A N 1
ATOM 768 C CA . MET A 1 98 ? -15.435 -3.580 7.476 1.00 86.25 98 MET A CA 1
ATOM 769 C C . MET A 1 98 ? -15.083 -4.652 8.503 1.00 86.25 98 MET A C 1
ATOM 771 O O . MET A 1 98 ? -15.607 -4.591 9.610 1.00 86.25 98 MET A O 1
ATOM 775 N N . ILE A 1 99 ? -14.177 -5.580 8.184 1.00 82.50 99 ILE A N 1
ATOM 776 C CA . ILE A 1 99 ? -13.754 -6.639 9.114 1.00 82.50 99 ILE A CA 1
ATOM 777 C C . ILE A 1 99 ? -13.217 -6.037 10.417 1.00 82.50 99 ILE A C 1
ATOM 779 O O . ILE A 1 99 ? -13.643 -6.442 11.495 1.00 82.50 99 ILE A O 1
ATOM 783 N N . ALA A 1 100 ? -12.340 -5.030 10.339 1.00 86.12 100 ALA A N 1
ATOM 784 C CA . ALA A 1 100 ? -11.795 -4.376 11.527 1.00 86.12 100 ALA A CA 1
ATOM 785 C C . ALA A 1 100 ? -12.879 -3.704 12.384 1.00 86.12 100 ALA A C 1
ATOM 787 O O . ALA A 1 100 ? -12.846 -3.828 13.607 1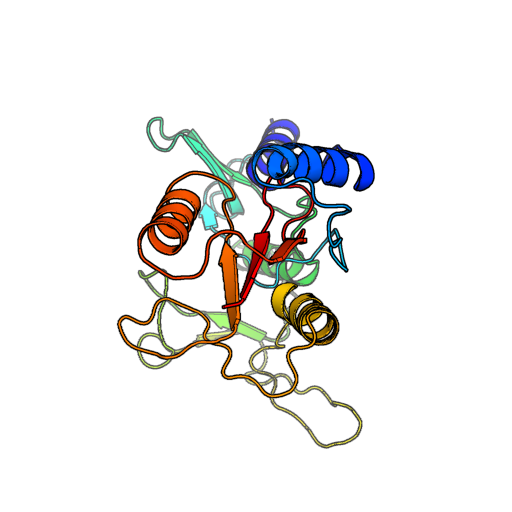.00 86.12 100 ALA A O 1
ATOM 788 N N . ARG A 1 101 ? -13.858 -3.034 11.756 1.00 85.12 101 ARG A N 1
ATOM 789 C CA . ARG A 1 101 ? -14.991 -2.419 12.468 1.00 85.12 101 ARG A CA 1
ATOM 790 C C . ARG A 1 101 ? -15.863 -3.452 13.162 1.00 85.12 101 ARG A C 1
ATOM 792 O O . ARG A 1 101 ? -16.093 -3.321 14.354 1.00 85.12 101 ARG A O 1
ATOM 799 N N . HIS A 1 102 ? -16.293 -4.489 12.446 1.00 81.88 102 HIS A N 1
ATOM 800 C CA . HIS A 1 102 ? -17.149 -5.524 13.028 1.00 81.88 102 HIS A CA 1
ATOM 801 C C . HIS A 1 102 ? -16.424 -6.283 14.140 1.00 81.88 102 HIS A C 1
ATOM 803 O O . HIS A 1 102 ? -17.027 -6.616 15.153 1.00 81.88 102 HIS A O 1
ATOM 809 N N . TYR A 1 103 ? -15.118 -6.511 13.995 1.00 82.75 103 TYR A N 1
ATOM 810 C CA . TYR A 1 103 ? -14.324 -7.103 15.062 1.00 82.75 103 TYR A CA 1
ATOM 811 C C . TYR A 1 103 ? -14.237 -6.183 16.289 1.00 82.75 103 TYR A C 1
ATOM 813 O O . TYR A 1 103 ? -14.411 -6.651 17.411 1.00 82.75 103 TYR A O 1
ATOM 821 N N . GLU A 1 104 ? -13.997 -4.879 16.099 1.00 86.56 104 GLU A N 1
ATOM 822 C CA . GLU A 1 104 ? -13.997 -3.890 17.187 1.00 86.56 104 GLU A CA 1
ATOM 823 C C . GLU A 1 104 ? -15.349 -3.818 17.906 1.00 86.56 104 GLU A C 1
ATOM 825 O O . GLU A 1 104 ? -15.400 -3.793 19.137 1.00 86.56 104 GLU A O 1
ATOM 830 N N . ASP A 1 105 ? -16.433 -3.799 17.139 1.00 83.44 105 ASP A N 1
ATOM 831 C CA . ASP A 1 105 ? -17.798 -3.805 17.641 1.00 83.44 105 ASP A CA 1
ATOM 832 C C . ASP A 1 105 ? -18.055 -5.078 18.462 1.00 83.44 105 ASP A C 1
ATOM 834 O O . ASP A 1 105 ? -18.441 -4.979 19.625 1.00 83.44 105 ASP A O 1
ATOM 838 N N . PHE A 1 106 ? -17.721 -6.257 17.931 1.00 80.62 106 PHE A N 1
ATOM 839 C CA . PHE A 1 106 ? -17.878 -7.544 18.614 1.00 80.62 106 PHE A CA 1
ATOM 840 C C . PHE A 1 106 ? -17.169 -7.594 19.976 1.00 80.62 106 PHE A C 1
ATOM 842 O O . PHE A 1 106 ? -17.741 -8.035 20.973 1.00 80.62 106 PHE A O 1
ATOM 849 N N . ILE A 1 107 ? -15.922 -7.118 20.057 1.00 80.38 107 ILE A N 1
ATOM 850 C CA . ILE A 1 107 ? -15.173 -7.148 21.322 1.00 80.38 107 ILE A CA 1
ATOM 851 C C . ILE A 1 107 ? -15.664 -6.090 22.322 1.00 80.38 107 ILE A C 1
ATOM 853 O O . ILE A 1 107 ? -15.386 -6.199 23.527 1.00 80.38 107 ILE A O 1
ATOM 857 N N . ARG A 1 108 ? -16.377 -5.054 21.866 1.00 85.75 108 ARG A N 1
ATOM 858 C CA . ARG A 1 108 ? -16.948 -4.018 22.728 1.00 85.75 108 ARG A CA 1
ATOM 859 C C . ARG A 1 108 ? -18.302 -4.498 23.270 1.00 85.75 108 ARG A C 1
ATOM 861 O O . ARG A 1 108 ? -19.191 -4.823 22.498 1.00 85.75 108 ARG A O 1
ATOM 868 N N . PRO A 1 109 ? -18.520 -4.486 24.600 1.00 62.78 109 PRO A N 1
ATOM 869 C CA . PRO A 1 109 ? -19.661 -5.144 25.259 1.00 62.78 109 PRO A CA 1
ATOM 870 C C . PRO A 1 109 ? -21.058 -4.538 24.979 1.00 62.78 109 PRO A C 1
ATOM 872 O O . PRO A 1 109 ? -21.980 -4.741 25.763 1.00 62.78 109 PRO A O 1
ATOM 875 N N . ARG A 1 110 ? -21.238 -3.760 23.903 1.00 59.75 110 ARG A N 1
ATOM 876 C CA . ARG A 1 110 ? -22.503 -3.105 23.537 1.00 59.75 110 ARG A CA 1
ATOM 877 C C . ARG A 1 110 ? -22.843 -3.126 22.042 1.00 59.75 110 ARG A C 1
ATOM 879 O O . ARG A 1 110 ? -23.849 -2.520 21.684 1.00 59.75 110 ARG A O 1
ATOM 886 N N . ALA A 1 111 ? -22.061 -3.768 21.172 1.00 52.88 111 ALA A N 1
ATOM 887 C CA . ALA A 1 111 ? -22.372 -3.752 19.744 1.00 52.88 111 ALA A CA 1
ATOM 888 C C . ALA A 1 111 ? -23.122 -5.014 19.302 1.00 52.88 111 ALA A C 1
ATOM 890 O O . ALA A 1 111 ? -22.712 -6.138 19.582 1.00 52.88 111 ALA A O 1
ATOM 891 N N . VAL A 1 112 ? -24.226 -4.811 18.586 1.00 51.44 112 VAL A N 1
ATOM 892 C CA . VAL A 1 112 ? -24.906 -5.857 17.822 1.00 51.44 112 VAL A CA 1
ATOM 893 C C . VAL A 1 112 ? -24.257 -5.865 16.438 1.00 51.44 112 VAL A C 1
ATOM 895 O O . VAL A 1 112 ? -24.519 -4.972 15.636 1.00 51.44 112 VAL A O 1
ATOM 898 N N . CYS A 1 113 ? -23.366 -6.818 16.169 1.00 53.16 113 CYS A N 1
ATOM 899 C CA . CYS A 1 113 ? -22.794 -7.007 14.834 1.00 53.16 113 CYS A CA 1
ATOM 900 C C . CYS A 1 113 ? -23.718 -7.874 13.976 1.00 53.16 113 CYS A C 1
ATOM 902 O O . CYS A 1 113 ? -24.141 -8.937 14.420 1.00 53.16 113 CYS A O 1
ATOM 904 N N . GLN A 1 114 ? -23.980 -7.454 12.736 1.00 57.75 114 GLN A N 1
ATOM 905 C CA . GLN A 1 114 ? -24.546 -8.319 11.697 1.00 57.75 114 GLN A CA 1
ATOM 906 C C . GLN A 1 114 ? -23.381 -8.979 10.947 1.00 57.75 114 GLN A C 1
ATOM 908 O O . GLN A 1 114 ? -22.867 -8.424 9.982 1.00 57.75 114 GLN A O 1
ATOM 913 N N . LEU A 1 115 ? -22.894 -10.110 11.454 1.00 58.94 115 LEU A N 1
ATOM 914 C CA . LEU A 1 115 ? -21.867 -10.928 10.803 1.00 58.94 115 LEU A CA 1
ATOM 915 C C . LEU A 1 115 ? -22.482 -12.279 10.432 1.00 58.94 115 LEU A C 1
ATOM 917 O O . LEU A 1 115 ? -23.082 -12.914 11.294 1.00 58.94 115 LEU A O 1
ATOM 921 N N . ASP A 1 116 ? -22.289 -12.738 9.193 1.00 66.12 116 ASP A N 1
ATOM 922 C CA . ASP A 1 116 ? -22.781 -14.056 8.761 1.00 66.12 116 ASP A CA 1
ATOM 923 C C . ASP A 1 116 ? -22.014 -15.201 9.416 1.00 66.12 116 ASP A C 1
ATOM 925 O O . ASP A 1 116 ? -22.634 -16.196 9.778 1.00 66.12 116 ASP A O 1
ATOM 929 N N . SER A 1 117 ? -20.693 -15.037 9.586 1.00 67.56 117 SER A N 1
ATOM 930 C CA . SER A 1 117 ? -19.782 -15.966 10.266 1.00 67.56 117 SER A CA 1
ATOM 931 C C . SER A 1 117 ? -18.547 -15.235 10.811 1.00 67.56 117 SER A C 1
ATOM 933 O O . SER A 1 117 ? -17.970 -14.389 10.129 1.00 67.56 117 SER A O 1
ATOM 935 N N . LEU A 1 118 ? -18.091 -15.578 12.017 1.00 68.50 118 LEU A N 1
ATOM 936 C CA . LEU A 1 118 ? -16.836 -15.110 12.611 1.00 68.50 118 LEU A CA 1
ATOM 937 C C . LEU A 1 118 ? -16.029 -16.303 13.102 1.00 68.50 118 LEU A C 1
ATOM 939 O O . LEU A 1 118 ? -16.474 -17.035 13.983 1.00 68.50 118 LEU A O 1
ATOM 943 N N . TYR A 1 119 ? -14.814 -16.434 12.585 1.00 73.81 119 TYR A N 1
ATOM 944 C CA . TYR A 1 119 ? -13.852 -17.432 13.025 1.00 73.81 119 TYR A CA 1
ATOM 945 C C . TYR A 1 119 ? -12.710 -16.790 13.797 1.00 73.81 119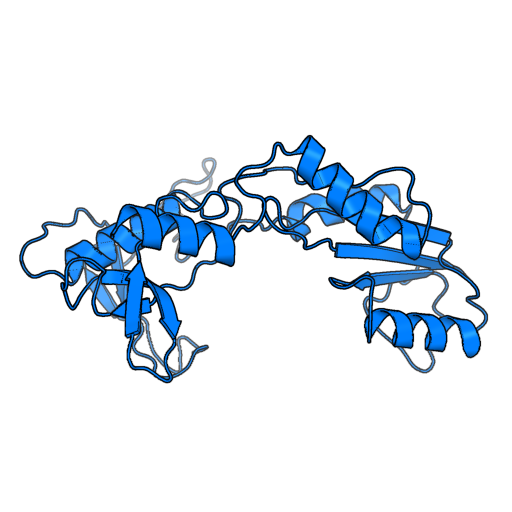 TYR A C 1
ATOM 947 O O . TYR A 1 119 ? -12.227 -15.716 13.438 1.00 73.81 119 TYR A O 1
ATOM 955 N N . PHE A 1 120 ? -12.246 -17.474 14.833 1.00 75.50 120 PHE A N 1
ATOM 956 C CA . PHE A 1 120 ? -11.122 -17.062 15.653 1.00 75.50 120 PHE A CA 1
ATOM 957 C C . PHE A 1 120 ? -10.070 -18.157 15.698 1.00 75.50 120 PHE A C 1
ATOM 959 O O . PHE A 1 120 ? -10.378 -19.322 15.920 1.00 75.50 120 PHE A O 1
ATOM 966 N N . GLN A 1 121 ? -8.821 -17.764 15.491 1.00 78.94 121 GLN A N 1
ATOM 967 C CA . GLN A 1 121 ? -7.666 -18.637 15.621 1.00 78.94 121 GLN A CA 1
ATOM 968 C C . GLN A 1 121 ? -6.761 -18.037 16.686 1.00 78.94 121 GLN A C 1
ATOM 970 O O . GLN A 1 121 ? -6.097 -17.025 16.451 1.00 78.94 121 GLN A O 1
ATOM 975 N N . GLU A 1 122 ? -6.764 -18.636 17.873 1.00 73.19 122 GLU A N 1
ATOM 976 C CA . GLU A 1 122 ? -5.895 -18.190 18.953 1.00 73.19 122 GLU A CA 1
ATOM 977 C C . GLU A 1 122 ? -4.452 -18.583 18.635 1.00 73.19 122 GLU A C 1
ATOM 979 O O . GLU A 1 122 ? -4.133 -19.761 18.486 1.00 73.19 122 GLU A O 1
ATOM 984 N N . THR A 1 123 ? -3.552 -17.613 18.510 1.00 67.25 123 THR A N 1
ATOM 985 C CA . THR A 1 123 ? -2.132 -17.913 18.332 1.00 67.25 123 THR A CA 1
ATOM 986 C C . THR A 1 123 ? -1.261 -16.824 18.935 1.00 67.25 123 THR A C 1
ATOM 988 O O . THR A 1 123 ? -1.551 -15.632 18.835 1.00 67.25 123 THR A O 1
ATOM 991 N N . THR A 1 124 ? -0.167 -17.239 19.568 1.00 63.19 124 THR A N 1
ATOM 992 C CA . THR A 1 124 ? 0.894 -16.345 20.051 1.00 63.19 124 THR A CA 1
ATOM 993 C C . THR A 1 124 ? 1.940 -16.056 18.968 1.00 63.19 124 THR A C 1
ATOM 995 O O . THR A 1 124 ? 2.860 -15.270 19.193 1.00 63.19 124 THR A O 1
ATOM 998 N N . MET A 1 125 ? 1.810 -16.664 17.781 1.00 57.62 125 MET A N 1
ATOM 999 C CA . MET A 1 125 ? 2.747 -16.543 16.663 1.00 57.62 125 MET A CA 1
ATOM 1000 C C . MET A 1 125 ? 2.146 -15.755 15.492 1.00 57.62 125 MET A C 1
ATOM 1002 O O . MET A 1 125 ? 0.953 -15.808 15.219 1.00 57.62 125 MET A O 1
ATOM 1006 N N . THR A 1 126 ? 2.983 -15.043 14.730 1.00 51.81 126 THR A N 1
ATOM 1007 C CA . THR A 1 126 ? 2.542 -14.260 13.553 1.00 51.81 126 THR A CA 1
ATOM 1008 C C . THR A 1 126 ? 2.157 -15.115 12.339 1.00 51.81 126 THR A C 1
ATOM 1010 O O . THR A 1 126 ? 1.610 -14.591 11.365 1.00 51.81 126 THR A O 1
ATOM 1013 N N . ARG A 1 127 ? 2.458 -16.420 12.370 1.00 52.38 127 ARG A N 1
ATOM 1014 C CA . ARG A 1 127 ? 2.050 -17.435 11.389 1.00 52.38 127 ARG A CA 1
ATOM 1015 C C . ARG A 1 127 ? 1.729 -18.728 12.136 1.00 52.38 127 ARG A C 1
ATOM 1017 O O . ARG A 1 127 ? 2.491 -19.115 13.014 1.00 52.38 127 ARG A O 1
ATOM 1024 N N . CYS A 1 128 ? 0.627 -19.372 11.772 1.00 59.47 128 CYS A N 1
ATOM 1025 C CA . CYS A 1 128 ? 0.114 -20.575 12.417 1.00 59.47 128 CYS A CA 1
ATOM 1026 C C . CYS A 1 128 ? -0.675 -21.386 11.385 1.00 59.47 128 CYS A C 1
ATOM 1028 O O . CYS A 1 128 ? -1.473 -20.797 10.652 1.00 59.47 128 CYS A O 1
ATOM 1030 N N . SER A 1 129 ? -0.448 -22.699 11.293 1.00 72.25 129 SER A N 1
ATOM 1031 C CA . SER A 1 129 ? -1.287 -23.561 10.452 1.00 72.25 129 SER A CA 1
ATOM 1032 C C . SER A 1 129 ? -2.608 -23.899 11.153 1.00 72.25 129 SER A C 1
ATOM 1034 O O . SER A 1 129 ? -2.737 -23.723 12.367 1.00 72.25 129 SER A O 1
ATOM 1036 N N . HIS A 1 130 ? -3.595 -24.381 10.393 1.00 74.00 130 HIS A N 1
ATOM 1037 C CA . HIS A 1 130 ? -4.872 -24.826 10.956 1.00 74.00 130 HIS A CA 1
ATOM 1038 C C . HIS A 1 130 ? -4.697 -26.027 11.901 1.00 74.00 130 HIS A C 1
ATOM 1040 O O . HIS A 1 130 ? -5.382 -26.124 12.912 1.00 74.00 130 HIS A O 1
ATOM 1046 N N . GLU A 1 131 ? -3.750 -26.924 11.616 1.00 78.44 131 GLU A N 1
ATOM 1047 C CA . GLU A 1 131 ? -3.452 -28.076 12.476 1.00 78.44 131 GLU A CA 1
ATOM 1048 C C . GLU A 1 131 ? -2.853 -27.645 13.821 1.00 78.44 131 GLU A C 1
ATOM 1050 O O . GLU A 1 131 ? -3.052 -28.313 14.831 1.00 78.44 131 GLU A O 1
ATOM 1055 N N . GLN A 1 132 ? -2.113 -26.532 13.833 1.00 76.38 132 GLN A N 1
ATOM 1056 C CA . GLN A 1 132 ? -1.462 -25.999 15.031 1.00 76.38 132 GLN A CA 1
ATOM 1057 C C . GLN A 1 132 ? -2.403 -25.152 15.891 1.00 76.38 132 GLN A C 1
ATOM 1059 O O . GLN A 1 132 ? -2.304 -25.181 17.115 1.00 76.38 132 GLN A O 1
ATOM 1064 N N . SER A 1 133 ? -3.305 -24.400 15.263 1.00 77.56 133 SER A N 1
ATOM 1065 C CA . SER A 1 133 ? -4.399 -23.707 15.939 1.00 77.56 133 SER A CA 1
ATOM 1066 C C . SER A 1 133 ? -5.630 -23.752 15.038 1.00 77.56 133 SER A C 1
ATOM 1068 O O . SER A 1 133 ? -5.658 -23.062 14.015 1.00 77.56 133 SER A O 1
ATOM 1070 N N . PRO A 1 134 ? -6.627 -24.586 15.360 1.00 80.69 134 PRO A N 1
ATOM 1071 C CA . PRO A 1 134 ? -7.839 -24.689 14.560 1.00 80.69 134 PRO A CA 1
ATOM 1072 C C . PRO A 1 134 ? -8.652 -23.395 14.599 1.00 80.69 134 PRO A C 1
ATOM 1074 O O . PRO A 1 134 ? -8.723 -22.722 15.631 1.00 80.69 134 PRO A O 1
ATOM 1077 N N . TYR A 1 135 ? -9.313 -23.065 13.488 1.00 77.94 135 TYR A N 1
ATOM 1078 C CA . TYR A 1 135 ? -10.288 -21.976 13.478 1.00 77.94 135 TYR A CA 1
ATOM 1079 C C . TYR A 1 135 ? -11.515 -22.389 14.298 1.00 77.94 135 TYR A C 1
ATOM 1081 O O . TYR A 1 135 ? -12.128 -23.424 14.049 1.00 77.94 135 TYR A O 1
ATOM 1089 N N . GLN A 1 136 ? -11.893 -21.557 15.262 1.00 78.25 136 GLN A N 1
ATOM 1090 C CA . GLN A 1 136 ? -13.089 -21.723 16.079 1.00 78.25 136 GLN A CA 1
ATOM 1091 C C . GLN A 1 136 ? -14.178 -20.782 15.577 1.00 78.25 136 GLN A C 1
ATOM 1093 O O . GLN A 1 136 ? -13.961 -19.574 15.498 1.00 78.25 136 GLN A O 1
ATOM 1098 N N . LEU A 1 137 ? -15.351 -21.318 15.250 1.00 76.38 137 LEU A N 1
ATOM 1099 C CA . LEU A 1 137 ? -16.519 -20.505 14.921 1.00 76.38 137 LEU A CA 1
ATOM 1100 C C . LEU A 1 137 ? -17.024 -19.821 16.199 1.00 76.38 137 LEU A C 1
ATOM 1102 O O . LEU A 1 137 ? -17.533 -20.483 17.100 1.00 76.38 137 LEU A O 1
ATOM 1106 N N . LEU A 1 138 ? -16.878 -18.501 16.283 1.00 68.19 138 LEU A N 1
ATOM 1107 C CA . LEU A 1 138 ? -17.377 -17.696 17.399 1.00 68.19 138 LEU A CA 1
ATOM 1108 C C . LEU A 1 138 ? -18.798 -17.173 17.168 1.00 68.19 138 LEU A C 1
ATOM 1110 O O . LEU A 1 138 ? -19.510 -16.894 18.131 1.00 68.19 138 LEU A O 1
ATOM 1114 N N . HIS A 1 139 ? -19.209 -16.992 15.911 1.00 62.81 139 HIS A N 1
ATOM 1115 C CA . HIS A 1 139 ? -20.526 -16.459 15.559 1.00 62.81 139 HIS A CA 1
ATOM 1116 C C . HIS A 1 139 ? -20.933 -16.900 14.153 1.00 62.81 139 HIS A C 1
ATOM 1118 O O . HIS A 1 139 ? -20.063 -17.004 13.298 1.00 62.81 139 HIS A O 1
ATOM 1124 N N . GLY A 1 140 ? -22.230 -17.085 13.896 1.00 73.25 140 GLY A N 1
ATOM 1125 C CA . GLY A 1 140 ? -22.758 -17.264 12.543 1.00 73.25 140 GLY A CA 1
ATOM 1126 C C . GLY A 1 140 ? -22.716 -18.695 11.983 1.00 73.25 140 GLY A C 1
ATOM 1127 O O . GLY A 1 140 ? -22.711 -19.659 12.744 1.00 73.25 140 GLY A O 1
ATOM 1128 N N . GLN A 1 141 ? -22.752 -18.846 10.656 1.00 72.19 141 GLN A N 1
ATOM 1129 C CA . GLN A 1 141 ? -22.806 -20.142 9.968 1.00 72.19 141 GLN A CA 1
ATOM 1130 C C . GLN A 1 141 ? -21.418 -20.776 9.840 1.00 72.19 141 GLN A C 1
ATOM 1132 O O . GLN A 1 141 ? -20.418 -20.087 9.643 1.00 72.19 141 GLN A O 1
ATOM 1137 N N . SER A 1 142 ? -21.329 -22.104 9.888 1.00 70.81 142 SER A N 1
ATOM 1138 C CA . SER A 1 142 ? -20.044 -22.780 9.672 1.00 70.81 142 SER A CA 1
ATOM 1139 C C . SER A 1 142 ? -19.575 -22.723 8.207 1.00 70.81 142 SER A C 1
ATOM 1141 O O . SER A 1 142 ? -18.401 -22.906 7.900 1.00 70.81 142 SER A O 1
ATOM 1143 N N . HIS A 1 143 ? -20.473 -22.435 7.273 1.00 63.00 143 HIS A N 1
ATOM 1144 C CA . HIS A 1 143 ? -20.150 -22.379 5.855 1.00 63.00 143 HIS A CA 1
ATOM 1145 C C . HIS A 1 143 ? -20.968 -21.258 5.219 1.00 63.00 143 HIS A C 1
ATOM 1147 O O . HIS A 1 143 ? -22.160 -21.130 5.494 1.00 63.00 143 HIS A O 1
ATOM 1153 N N . ILE A 1 144 ? -20.310 -20.437 4.402 1.00 60.09 144 ILE A N 1
ATOM 1154 C CA . ILE A 1 144 ? -20.958 -19.433 3.560 1.00 60.09 144 ILE A CA 1
ATOM 1155 C C . ILE A 1 144 ? -20.908 -19.981 2.135 1.00 60.09 144 ILE A C 1
ATOM 1157 O O . ILE A 1 144 ? -19.845 -20.384 1.655 1.00 60.09 144 ILE A O 1
ATOM 1161 N N . PHE A 1 145 ? -22.068 -20.030 1.490 1.00 54.78 145 PHE A N 1
ATOM 1162 C CA . PHE A 1 145 ? -22.226 -20.522 0.128 1.00 54.78 145 PHE A CA 1
ATOM 1163 C C . PHE A 1 145 ? -22.398 -19.319 -0.803 1.00 54.78 145 PHE A C 1
ATOM 1165 O O . PHE A 1 145 ? -23.252 -18.471 -0.551 1.00 54.78 145 PHE A O 1
ATOM 1172 N N . GLU A 1 146 ? -21.604 -19.239 -1.871 1.00 46.47 146 GLU A N 1
ATOM 1173 C CA . GLU A 1 146 ? -21.870 -18.331 -2.994 1.00 46.47 146 GLU A CA 1
ATOM 1174 C C . GLU A 1 146 ? -22.041 -19.145 -4.278 1.00 46.47 146 GLU A C 1
ATOM 1176 O O . GLU A 1 146 ? -21.331 -20.125 -4.519 1.00 46.47 146 GLU A O 1
ATOM 1181 N N . GLU A 1 147 ? -22.979 -18.711 -5.119 1.00 41.78 147 GLU A N 1
ATOM 1182 C CA . GLU A 1 147 ? -23.161 -19.250 -6.461 1.00 41.78 147 GLU A CA 1
ATOM 1183 C C . GLU A 1 147 ? -22.209 -18.530 -7.425 1.00 41.78 147 GLU A C 1
ATOM 1185 O O . GLU A 1 147 ? -22.341 -17.332 -7.684 1.00 41.78 147 GLU A O 1
ATOM 1190 N N . VAL A 1 148 ? -21.234 -19.259 -7.970 1.00 37.88 148 VAL A N 1
ATOM 1191 C CA . VAL A 1 148 ? -20.300 -18.718 -8.964 1.00 37.88 148 VAL A CA 1
ATOM 1192 C C . VAL A 1 148 ? -20.686 -19.236 -10.347 1.00 37.88 148 VAL A C 1
ATOM 1194 O O . VAL A 1 148 ? -20.534 -20.416 -10.651 1.00 37.88 148 VAL A O 1
ATOM 1197 N N . LEU A 1 149 ? -21.153 -18.326 -11.209 1.00 38.47 149 LEU A N 1
ATOM 1198 C CA . LEU A 1 149 ? -21.299 -18.535 -12.659 1.00 38.47 149 LEU A CA 1
ATOM 1199 C C . LEU A 1 149 ? -22.120 -19.783 -13.069 1.00 38.47 149 LEU A C 1
ATOM 1201 O O . LEU A 1 149 ? -21.826 -20.393 -14.094 1.00 38.47 149 LEU A O 1
ATOM 1205 N N . GLY A 1 150 ? -23.143 -20.168 -12.296 1.00 40.56 150 GLY A N 1
ATOM 1206 C CA . GLY A 1 150 ? -24.043 -21.282 -12.635 1.00 40.56 150 GLY A CA 1
ATOM 1207 C C . GLY A 1 150 ? -23.422 -22.684 -12.539 1.00 40.56 150 GLY A C 1
ATOM 1208 O O . GLY A 1 150 ? -24.015 -23.647 -13.023 1.00 40.56 150 GLY A O 1
ATOM 1209 N N . PHE A 1 151 ? -22.249 -22.824 -11.912 1.00 35.69 151 PHE A N 1
ATOM 1210 C CA . PHE A 1 151 ? -21.590 -24.110 -11.670 1.00 35.69 151 PHE A CA 1
ATOM 1211 C C . PHE A 1 151 ? -21.547 -24.432 -10.169 1.00 35.69 151 PHE A C 1
ATOM 1213 O O . PHE A 1 151 ? -20.492 -24.368 -9.552 1.00 35.69 151 PHE A O 1
ATOM 1220 N N . GLY A 1 152 ? -22.693 -24.826 -9.602 1.00 43.62 152 GLY A N 1
ATOM 1221 C CA . GLY A 1 152 ? -22.793 -25.468 -8.282 1.00 43.62 152 GLY A CA 1
ATOM 1222 C C . GLY A 1 152 ? -22.415 -24.613 -7.061 1.00 43.62 152 GLY A C 1
ATOM 1223 O O . GLY A 1 152 ? -21.765 -23.576 -7.152 1.00 43.62 152 GLY A O 1
ATOM 1224 N N . GLU A 1 153 ? -22.855 -25.065 -5.884 1.00 35.75 153 GLU A N 1
ATOM 1225 C CA . GLU A 1 153 ? -22.549 -24.433 -4.596 1.00 35.75 153 GLU A CA 1
ATOM 1226 C C . GLU A 1 153 ? -21.061 -24.625 -4.248 1.00 35.75 153 GLU A C 1
ATOM 1228 O O . GLU A 1 153 ? -20.595 -25.751 -4.059 1.00 35.75 153 GLU A O 1
ATOM 1233 N N . VAL A 1 154 ? -20.301 -23.529 -4.151 1.00 41.84 154 VAL A N 1
ATOM 1234 C CA . VAL A 1 154 ? -18.895 -23.547 -3.718 1.00 41.84 154 VAL A CA 1
ATOM 1235 C C . VAL A 1 154 ? -18.811 -23.091 -2.262 1.00 41.84 154 VAL A C 1
ATOM 1237 O O . VAL A 1 154 ? -19.287 -22.015 -1.903 1.00 41.84 154 VAL A O 1
ATOM 1240 N N . VAL A 1 155 ? -18.160 -23.896 -1.417 1.00 41.62 155 VAL A N 1
ATOM 1241 C CA . VAL A 1 155 ? -17.820 -23.526 -0.035 1.00 41.62 155 VAL A CA 1
ATOM 1242 C C . VAL A 1 155 ? -16.631 -22.562 -0.069 1.00 41.62 155 VAL A C 1
ATOM 1244 O O . VAL A 1 155 ? -15.487 -22.975 -0.271 1.00 41.62 155 VAL A O 1
ATOM 1247 N N . LEU A 1 156 ? -16.881 -21.265 0.111 1.00 40.56 156 LEU A N 1
ATOM 1248 C CA . LEU A 1 156 ? -15.826 -20.251 0.149 1.00 40.56 156 LEU A CA 1
ATOM 1249 C C . LEU A 1 156 ? -15.286 -20.107 1.574 1.00 40.56 156 LEU A C 1
ATOM 1251 O O . LEU A 1 156 ? -15.911 -19.485 2.426 1.00 40.56 156 LEU A O 1
ATOM 1255 N N . ILE A 1 157 ? -14.091 -20.646 1.832 1.00 44.41 157 ILE A N 1
ATOM 1256 C CA . ILE A 1 157 ? -13.384 -20.405 3.106 1.00 44.41 157 ILE A CA 1
ATOM 1257 C C . ILE A 1 157 ? -12.560 -19.108 3.028 1.00 44.41 157 ILE A C 1
ATOM 1259 O O . ILE A 1 157 ? -12.401 -18.413 4.024 1.00 44.41 157 ILE A O 1
ATOM 1263 N N . PHE A 1 158 ? -12.101 -18.716 1.837 1.00 40.81 158 PHE A N 1
ATOM 1264 C CA . PHE A 1 158 ? -11.449 -17.431 1.597 1.00 40.81 158 PHE A CA 1
ATOM 1265 C C . PHE A 1 158 ? -11.669 -17.013 0.143 1.00 40.81 158 PHE A C 1
ATOM 1267 O O . PHE A 1 158 ? -11.316 -17.749 -0.777 1.00 40.81 158 PHE A O 1
ATOM 1274 N N . GLN A 1 159 ? -12.201 -15.812 -0.087 1.00 40.84 159 GLN A N 1
ATOM 1275 C CA . GLN A 1 159 ? -12.129 -15.206 -1.413 1.00 40.84 159 GLN A CA 1
ATOM 1276 C C . GLN A 1 159 ? -10.674 -14.807 -1.685 1.00 40.84 159 GLN A C 1
ATOM 1278 O O . GLN A 1 159 ? -10.125 -13.946 -0.993 1.00 40.84 159 GLN A O 1
ATOM 1283 N N . PHE A 1 160 ? -10.039 -15.420 -2.686 1.00 42.28 160 PHE A N 1
ATOM 1284 C CA . PHE A 1 160 ? -8.710 -15.002 -3.125 1.00 42.28 160 PHE A CA 1
ATOM 1285 C C . PHE A 1 160 ? -8.809 -13.639 -3.818 1.00 42.28 160 PHE A C 1
ATOM 1287 O O . PHE A 1 160 ? -9.399 -13.510 -4.890 1.00 42.28 160 PHE A O 1
ATOM 1294 N N . LEU A 1 161 ? -8.235 -12.610 -3.195 1.00 49.94 161 LEU A N 1
ATOM 1295 C CA . LEU A 1 161 ? -8.072 -11.296 -3.807 1.00 49.94 161 LEU A CA 1
ATOM 1296 C C . LEU A 1 161 ? -6.701 -11.253 -4.483 1.00 49.94 161 LEU A C 1
ATOM 1298 O O . LEU A 1 161 ? -5.674 -11.141 -3.806 1.00 49.94 161 LEU A O 1
ATOM 1302 N N . SER A 1 162 ? -6.700 -11.352 -5.814 1.00 50.12 162 SER A N 1
ATOM 1303 C CA . SER A 1 162 ? -5.486 -11.214 -6.622 1.00 50.12 162 SER A CA 1
ATOM 1304 C C . SER A 1 162 ? -4.751 -9.927 -6.246 1.00 50.12 162 SER A C 1
ATOM 1306 O O . SER A 1 162 ? -5.345 -8.847 -6.226 1.00 50.12 162 SER A O 1
ATOM 1308 N N . GLY A 1 163 ? -3.464 -10.043 -5.921 1.00 59.62 163 GLY A N 1
ATOM 1309 C CA . GLY A 1 163 ? -2.610 -8.887 -5.688 1.00 59.62 163 GLY A CA 1
ATOM 1310 C C . GLY A 1 163 ? -2.216 -8.204 -6.999 1.00 59.62 163 GLY A C 1
ATOM 1311 O O . GLY A 1 163 ? -2.544 -8.646 -8.102 1.00 59.62 163 GLY A O 1
ATOM 1312 N N . LYS A 1 164 ? -1.504 -7.082 -6.886 1.00 75.25 164 LYS A N 1
ATOM 1313 C CA . LYS A 1 164 ? -1.071 -6.312 -8.061 1.00 75.25 164 LYS A CA 1
ATOM 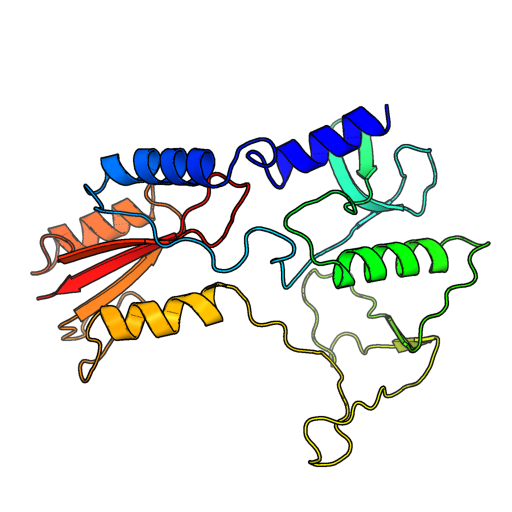1314 C C . LYS A 1 164 ? -0.006 -7.010 -8.882 1.00 75.25 164 LYS A C 1
ATOM 1316 O O . LYS A 1 164 ? -0.006 -6.861 -10.098 1.00 75.25 164 LYS A O 1
ATOM 1321 N N . ALA A 1 165 ? 0.896 -7.742 -8.233 1.00 69.12 165 ALA A N 1
ATOM 1322 C CA . ALA A 1 165 ? 1.932 -8.487 -8.935 1.00 69.12 165 ALA A CA 1
ATOM 1323 C C . ALA A 1 165 ? 1.287 -9.500 -9.895 1.00 69.12 165 ALA A C 1
ATOM 1325 O O . ALA A 1 165 ? 1.674 -9.602 -11.050 1.00 69.12 165 ALA A O 1
ATOM 1326 N N . GLU A 1 166 ? 0.228 -10.162 -9.449 1.00 69.50 166 GLU A N 1
ATOM 1327 C CA . GLU A 1 166 ? -0.534 -11.158 -10.192 1.00 69.50 166 GLU A CA 1
ATOM 1328 C C . GLU A 1 166 ? -1.300 -10.558 -11.384 1.00 69.50 166 GLU A C 1
ATOM 1330 O O . GLU A 1 166 ? -1.548 -11.260 -12.357 1.00 69.50 166 GLU A O 1
ATOM 1335 N N . VAL A 1 167 ? -1.621 -9.258 -11.347 1.00 74.25 167 VAL A N 1
ATOM 1336 C CA . VAL A 1 167 ? -2.264 -8.533 -12.461 1.00 74.25 167 VAL A CA 1
ATOM 1337 C C . VAL A 1 167 ? -1.236 -7.939 -13.429 1.00 74.25 167 VAL A C 1
ATOM 1339 O O . VAL A 1 167 ? -1.426 -7.974 -14.643 1.00 74.25 167 VAL A O 1
ATOM 1342 N N . VAL A 1 168 ? -0.144 -7.373 -12.911 1.00 72.81 168 VAL A N 1
ATOM 1343 C CA . VAL A 1 168 ? 0.831 -6.618 -13.713 1.00 72.81 168 VAL A CA 1
ATOM 1344 C C . VAL A 1 168 ? 1.867 -7.531 -14.366 1.00 72.81 168 VAL A C 1
ATOM 1346 O O . VAL A 1 168 ? 2.213 -7.331 -15.531 1.00 72.81 168 VAL A O 1
ATOM 1349 N N . LEU A 1 169 ? 2.358 -8.544 -13.645 1.00 72.62 169 LEU A N 1
ATOM 1350 C CA . LEU A 1 169 ? 3.444 -9.395 -14.130 1.00 72.62 169 LEU A CA 1
ATOM 1351 C C . LEU A 1 169 ? 3.088 -10.167 -15.408 1.00 72.62 169 LEU A C 1
ATOM 1353 O O . LEU A 1 169 ? 3.938 -10.181 -16.292 1.00 72.62 169 LEU A O 1
ATOM 1357 N N . PRO A 1 170 ? 1.889 -10.758 -15.590 1.00 72.94 170 PRO A N 1
ATOM 1358 C CA . PRO A 1 170 ? 1.578 -11.480 -16.827 1.00 72.94 170 PRO A CA 1
ATOM 1359 C C . PRO A 1 170 ? 1.681 -10.603 -18.084 1.00 72.94 170 PRO A C 1
ATOM 1361 O O . PRO A 1 170 ? 2.325 -10.991 -19.058 1.00 72.94 170 PRO A O 1
ATOM 1364 N N . ASN A 1 171 ? 1.123 -9.388 -18.037 1.00 73.38 171 ASN A N 1
ATOM 1365 C CA . ASN A 1 171 ? 1.176 -8.434 -19.151 1.00 73.38 171 ASN A CA 1
ATOM 1366 C C . ASN A 1 171 ? 2.605 -7.948 -19.418 1.00 73.38 171 ASN A C 1
ATOM 1368 O O . ASN A 1 171 ? 3.027 -7.816 -20.570 1.00 73.38 171 ASN A O 1
ATOM 1372 N N . LEU A 1 172 ? 3.374 -7.717 -18.350 1.00 69.88 172 LEU A N 1
ATOM 1373 C CA . LEU A 1 172 ? 4.779 -7.358 -18.473 1.00 69.88 172 LEU A CA 1
ATOM 1374 C C . LEU A 1 172 ? 5.574 -8.497 -19.124 1.00 69.88 172 LEU A C 1
ATOM 1376 O O . LEU A 1 172 ? 6.304 -8.252 -20.074 1.00 69.88 172 LEU A O 1
ATOM 1380 N N . MET A 1 173 ? 5.381 -9.745 -18.695 1.00 69.56 173 MET A N 1
ATOM 1381 C CA . MET A 1 173 ? 6.086 -10.908 -19.249 1.00 69.56 173 MET A CA 1
ATOM 1382 C C . MET A 1 173 ? 5.776 -11.142 -20.734 1.00 69.56 173 MET A C 1
ATOM 1384 O O . MET A 1 173 ? 6.689 -11.485 -21.485 1.00 69.56 173 MET A O 1
ATOM 1388 N N . ALA A 1 174 ? 4.538 -10.888 -21.175 1.00 70.19 174 ALA A N 1
ATOM 1389 C CA . ALA A 1 174 ? 4.178 -10.902 -22.596 1.00 70.19 174 ALA A CA 1
ATOM 1390 C C . ALA A 1 174 ? 4.943 -9.831 -23.397 1.00 70.19 174 ALA A C 1
ATOM 1392 O O . ALA A 1 174 ? 5.402 -10.085 -24.505 1.00 70.19 174 ALA A O 1
ATOM 1393 N N . THR A 1 175 ? 5.145 -8.649 -22.809 1.00 67.94 175 THR A N 1
ATOM 1394 C CA . THR A 1 175 ? 5.871 -7.532 -23.442 1.00 67.94 175 THR A CA 1
ATOM 1395 C C . THR A 1 175 ? 7.387 -7.768 -23.473 1.00 67.94 175 THR A C 1
ATOM 1397 O O . THR A 1 175 ? 8.082 -7.292 -24.366 1.00 67.94 175 THR A O 1
ATOM 1400 N N . LEU A 1 176 ? 7.914 -8.539 -22.518 1.00 65.25 176 LEU A N 1
ATOM 1401 C CA . LEU A 1 176 ? 9.329 -8.915 -22.436 1.00 65.25 176 LEU A CA 1
ATOM 1402 C C . LEU A 1 176 ? 9.719 -10.059 -23.405 1.00 65.25 176 LEU A C 1
ATOM 1404 O O . LEU A 1 176 ? 10.851 -10.542 -23.343 1.00 65.25 176 LEU A O 1
ATOM 1408 N N . ASN A 1 177 ? 8.821 -10.491 -24.307 1.00 61.81 177 ASN A N 1
ATOM 1409 C CA . ASN A 1 177 ? 9.037 -11.562 -25.294 1.00 61.81 177 ASN A CA 1
ATOM 1410 C C . ASN A 1 177 ? 9.560 -12.871 -24.671 1.00 61.81 177 ASN A C 1
ATOM 1412 O O . ASN A 1 177 ? 10.490 -13.488 -25.200 1.00 61.81 177 ASN A O 1
ATOM 1416 N N . CYS A 1 178 ? 9.022 -13.295 -23.524 1.00 55.56 178 CYS A N 1
ATOM 1417 C CA . CYS A 1 178 ? 9.448 -14.508 -22.808 1.00 55.56 178 CYS A CA 1
ATOM 1418 C C . CYS A 1 178 ? 8.930 -15.831 -23.422 1.00 55.56 178 CYS A C 1
ATOM 1420 O O . CYS A 1 178 ? 8.711 -16.801 -22.697 1.00 55.56 178 CYS A O 1
ATOM 1422 N N . ASP A 1 179 ? 8.788 -15.911 -24.745 1.00 50.53 179 ASP A N 1
ATOM 1423 C CA . ASP A 1 179 ? 8.365 -17.129 -25.443 1.00 50.53 179 ASP A CA 1
ATOM 1424 C C . ASP A 1 179 ? 9.580 -18.028 -25.745 1.00 50.53 179 ASP A C 1
ATOM 1426 O O . ASP A 1 179 ? 10.263 -17.887 -26.757 1.00 50.53 179 ASP A O 1
ATOM 1430 N N . GLY A 1 180 ? 9.876 -18.968 -24.838 1.00 50.97 180 GLY A N 1
ATOM 1431 C CA . GLY A 1 180 ? 10.657 -20.175 -25.166 1.00 50.97 180 GLY A CA 1
ATOM 1432 C C . GLY A 1 180 ? 12.071 -20.320 -24.582 1.00 50.97 180 GLY A C 1
ATOM 1433 O O . GLY A 1 180 ? 12.746 -21.301 -24.889 1.00 50.97 180 GLY A O 1
ATOM 1434 N N . GLY A 1 181 ? 12.539 -19.410 -23.722 1.00 49.38 181 GLY A N 1
ATOM 1435 C CA . GLY A 1 181 ? 13.819 -19.544 -23.005 1.00 49.38 181 GLY A CA 1
ATOM 1436 C C . GLY A 1 181 ? 13.644 -19.843 -21.511 1.00 49.38 181 GLY A C 1
ATOM 1437 O O . GLY A 1 181 ? 12.760 -19.278 -20.870 1.00 49.38 181 GLY A O 1
ATOM 1438 N N . LEU A 1 182 ? 14.506 -20.697 -20.935 1.00 45.25 182 LEU A N 1
ATOM 1439 C CA . LEU A 1 182 ? 14.526 -20.997 -19.494 1.00 45.25 182 LEU A CA 1
ATOM 1440 C C . LEU A 1 182 ? 14.710 -19.693 -18.691 1.00 45.25 182 LEU A C 1
ATOM 1442 O O . LEU A 1 182 ? 15.809 -19.142 -18.637 1.00 45.25 182 LEU A O 1
ATOM 1446 N N . THR A 1 183 ? 13.625 -19.193 -18.098 1.00 52.25 183 THR A N 1
ATOM 1447 C CA . THR A 1 183 ? 13.598 -17.957 -17.306 1.00 52.25 183 THR A CA 1
ATOM 1448 C C . THR A 1 183 ? 13.663 -18.340 -15.834 1.00 52.25 183 THR A C 1
ATOM 1450 O O . THR A 1 183 ? 12.712 -18.906 -15.300 1.00 52.25 183 THR A O 1
ATOM 1453 N N . ALA A 1 184 ? 14.792 -18.084 -15.172 1.00 51.62 184 ALA A N 1
ATOM 1454 C CA . ALA A 1 184 ? 14.931 -18.355 -13.743 1.00 51.62 184 ALA A CA 1
ATOM 1455 C C . ALA A 1 184 ? 14.680 -17.081 -12.931 1.00 51.62 184 ALA A C 1
ATOM 1457 O O . ALA A 1 184 ? 15.357 -16.072 -13.125 1.00 51.62 184 ALA A O 1
ATOM 1458 N N . GLY A 1 185 ? 13.745 -17.145 -11.983 1.00 51.94 185 GLY A N 1
ATOM 1459 C CA . GLY A 1 185 ? 13.690 -16.203 -10.872 1.00 51.94 185 GLY A CA 1
ATOM 1460 C C . GLY A 1 185 ? 14.674 -16.653 -9.793 1.00 51.94 185 GLY A C 1
ATOM 1461 O O . GLY A 1 185 ? 14.336 -17.534 -9.012 1.00 51.94 185 GLY A O 1
ATOM 1462 N N . LEU A 1 186 ? 15.854 -16.020 -9.756 1.00 49.09 186 LEU A N 1
ATOM 1463 C CA . LEU A 1 186 ? 16.949 -16.127 -8.766 1.00 49.09 186 LEU A CA 1
ATOM 1464 C C . LEU A 1 186 ? 18.158 -17.042 -9.075 1.00 49.09 186 LEU A C 1
ATOM 1466 O O . LEU A 1 186 ? 18.099 -18.035 -9.791 1.00 49.09 186 LEU A O 1
ATOM 1470 N N . ASN A 1 187 ? 19.271 -16.586 -8.480 1.00 46.34 187 ASN A N 1
ATOM 1471 C CA . ASN A 1 187 ? 20.700 -16.886 -8.640 1.00 46.34 187 ASN A CA 1
ATOM 1472 C C . ASN A 1 187 ? 21.087 -18.374 -8.774 1.00 46.34 187 ASN A C 1
ATOM 1474 O O . ASN A 1 187 ? 21.127 -19.083 -7.765 1.00 46.34 187 ASN A O 1
ATOM 1478 N N . PRO A 1 188 ? 21.498 -18.831 -9.969 1.00 43.62 188 PRO A N 1
ATOM 1479 C CA . PRO A 1 188 ? 22.119 -20.130 -10.136 1.00 43.62 188 PRO A CA 1
ATOM 1480 C C . PRO A 1 188 ? 23.621 -19.974 -10.361 1.00 43.62 188 PRO A C 1
ATOM 1482 O O . PRO A 1 188 ? 24.086 -19.544 -11.420 1.00 43.62 188 PRO A O 1
ATOM 1485 N N . SER A 1 189 ? 24.407 -20.447 -9.401 1.00 42.75 189 SER A N 1
ATOM 1486 C CA . SER A 1 189 ? 25.751 -20.900 -9.718 1.00 42.75 189 SER A CA 1
ATOM 1487 C C . SER A 1 189 ? 25.621 -22.130 -10.631 1.00 42.75 189 SER A C 1
ATOM 1489 O O . SER A 1 189 ? 25.155 -23.182 -10.207 1.00 42.75 189 SER A O 1
ATOM 1491 N N . ARG A 1 190 ? 26.064 -21.992 -11.893 1.00 47.91 190 ARG A N 1
ATOM 1492 C CA . ARG A 1 190 ? 26.265 -23.068 -12.899 1.00 47.91 190 ARG A CA 1
ATOM 1493 C C . ARG A 1 190 ? 25.098 -23.448 -13.831 1.00 47.91 190 ARG A C 1
ATOM 1495 O O . ARG A 1 190 ? 25.097 -24.563 -14.342 1.00 47.91 190 ARG A O 1
ATOM 1502 N N . ALA A 1 191 ? 24.170 -22.547 -14.153 1.00 49.09 191 ALA A N 1
ATOM 1503 C CA . ALA A 1 191 ? 23.237 -22.774 -15.269 1.00 49.09 191 ALA A CA 1
ATOM 1504 C C . ALA A 1 191 ? 23.569 -21.889 -16.486 1.00 49.09 191 ALA A C 1
ATOM 1506 O O . ALA A 1 191 ? 23.867 -20.700 -16.344 1.00 49.09 191 ALA A O 1
ATOM 1507 N N . ALA A 1 192 ? 23.487 -22.464 -17.692 1.00 56.81 192 ALA A N 1
ATOM 1508 C CA . ALA A 1 192 ? 23.563 -21.767 -18.980 1.00 56.81 192 ALA A CA 1
ATOM 1509 C C . ALA A 1 192 ? 22.278 -20.961 -19.242 1.00 56.81 192 ALA A C 1
ATOM 1511 O O . ALA A 1 192 ? 21.574 -21.161 -20.231 1.00 56.81 192 ALA A O 1
ATOM 1512 N N . ILE A 1 193 ? 21.934 -20.076 -18.309 1.00 60.44 193 ILE A N 1
ATOM 1513 C CA . ILE A 1 193 ? 20.858 -19.114 -18.503 1.00 60.44 193 ILE A CA 1
ATOM 1514 C C . ILE A 1 193 ? 21.285 -18.194 -19.641 1.00 60.44 193 ILE A C 1
ATOM 1516 O O . ILE A 1 193 ? 22.452 -17.804 -19.709 1.00 60.44 193 ILE A O 1
ATOM 1520 N N . ARG A 1 194 ? 20.349 -17.931 -20.556 1.00 66.62 194 ARG A N 1
ATOM 1521 C CA . ARG A 1 194 ? 20.488 -16.953 -21.643 1.00 66.62 194 ARG A CA 1
ATOM 1522 C C . ARG A 1 194 ? 19.813 -15.640 -21.275 1.00 66.62 194 ARG A C 1
ATOM 1524 O O . ARG A 1 194 ? 20.413 -14.592 -21.467 1.00 66.62 194 ARG A O 1
ATOM 1531 N N . ARG A 1 195 ? 18.630 -15.708 -20.659 1.00 71.19 195 ARG A N 1
ATOM 1532 C CA . ARG A 1 195 ? 17.861 -14.552 -20.193 1.00 71.19 195 ARG A CA 1
ATOM 1533 C C . ARG A 1 195 ? 17.541 -14.668 -18.703 1.00 71.19 195 ARG A C 1
ATOM 1535 O O . ARG A 1 195 ? 16.996 -15.678 -18.267 1.00 71.19 195 ARG A O 1
ATOM 1542 N N . LEU A 1 196 ? 17.857 -13.633 -17.933 1.00 74.06 196 LEU A N 1
ATOM 1543 C CA . LEU A 1 196 ? 17.582 -13.539 -16.498 1.00 74.06 196 LEU A CA 1
ATOM 1544 C C . LEU A 1 196 ? 16.624 -12.374 -16.239 1.00 74.06 196 LEU A C 1
ATOM 1546 O O . LEU A 1 196 ? 16.954 -11.241 -16.577 1.00 74.06 196 LEU A O 1
ATOM 1550 N N . VAL A 1 197 ? 15.477 -12.645 -15.608 1.00 76.62 197 VAL A N 1
ATOM 1551 C CA . VAL A 1 197 ? 14.553 -11.610 -15.116 1.00 76.62 197 VAL A CA 1
ATOM 1552 C C . VAL A 1 197 ? 14.769 -11.443 -13.615 1.00 76.62 197 VAL A C 1
ATOM 1554 O O . VAL A 1 197 ? 14.616 -12.390 -12.843 1.00 76.62 197 VAL A O 1
ATOM 1557 N N . TYR A 1 198 ? 15.138 -10.240 -13.195 1.00 75.94 198 TYR A N 1
ATOM 1558 C CA . TYR A 1 198 ? 15.418 -9.895 -11.808 1.00 75.94 198 TYR A CA 1
ATOM 1559 C C . TYR A 1 198 ? 14.431 -8.833 -11.327 1.00 75.94 198 TYR A C 1
ATOM 1561 O O . TYR A 1 198 ? 14.321 -7.774 -11.936 1.00 75.94 198 TYR A O 1
ATOM 1569 N N . ILE A 1 199 ? 13.718 -9.111 -10.234 1.00 78.75 199 ILE A N 1
ATOM 1570 C CA . ILE A 1 199 ? 12.725 -8.202 -9.646 1.00 78.75 199 ILE A CA 1
ATOM 1571 C C . ILE A 1 199 ? 13.238 -7.755 -8.278 1.00 78.75 199 ILE A C 1
ATOM 1573 O O . ILE A 1 199 ? 13.558 -8.598 -7.436 1.00 78.75 199 ILE A O 1
ATOM 1577 N N . SER A 1 200 ? 13.333 -6.443 -8.055 1.00 74.81 200 SER A N 1
ATOM 1578 C CA . SER A 1 200 ? 13.800 -5.880 -6.786 1.00 74.81 200 SER A CA 1
ATOM 1579 C C . SER A 1 200 ? 12.957 -4.712 -6.301 1.00 74.81 200 SER A C 1
ATOM 1581 O O . SER A 1 200 ? 12.769 -3.727 -7.009 1.00 74.81 200 SER A O 1
ATOM 1583 N N . ARG A 1 201 ? 12.602 -4.768 -5.015 1.00 69.38 201 ARG A N 1
ATOM 1584 C CA . ARG A 1 201 ? 11.863 -3.726 -4.286 1.00 69.38 201 ARG A CA 1
ATOM 1585 C C . ARG A 1 201 ? 12.720 -2.523 -3.905 1.00 69.38 201 ARG A C 1
ATOM 1587 O O . ARG A 1 201 ? 12.223 -1.549 -3.341 1.00 69.38 201 ARG A O 1
ATOM 1594 N N . LYS A 1 202 ? 14.033 -2.631 -4.119 1.00 64.44 202 LYS A N 1
ATOM 1595 C CA . LYS A 1 202 ? 14.995 -1.567 -3.858 1.00 64.44 202 LYS A CA 1
ATOM 1596 C C . LYS A 1 202 ? 15.931 -1.395 -5.045 1.00 64.44 202 LYS A C 1
ATOM 1598 O O . LYS A 1 202 ? 16.663 -2.332 -5.379 1.00 64.44 202 LYS A O 1
ATOM 1603 N N . PRO A 1 203 ? 15.918 -0.211 -5.667 1.00 58.03 203 PRO A N 1
ATOM 1604 C CA . PRO A 1 203 ? 16.886 0.148 -6.684 1.00 58.03 203 PRO A CA 1
ATOM 1605 C C . PRO A 1 203 ? 18.295 0.390 -6.087 1.00 58.03 203 PRO A C 1
ATOM 1607 O O . PRO A 1 203 ? 19.272 0.459 -6.818 1.00 58.03 203 PRO A O 1
ATOM 1610 N N . ASP A 1 204 ? 18.425 0.494 -4.760 1.00 56.22 204 ASP A N 1
ATOM 1611 C CA . ASP A 1 204 ? 19.645 0.805 -4.012 1.00 56.22 204 ASP A CA 1
ATOM 1612 C C . ASP A 1 204 ? 20.095 -0.335 -3.062 1.00 56.22 204 ASP A C 1
ATOM 1614 O O . ASP A 1 204 ? 19.337 -1.236 -2.694 1.00 56.22 204 ASP A O 1
ATOM 1618 N N . GLY A 1 205 ? 21.367 -0.319 -2.647 1.00 62.88 205 GLY A N 1
ATOM 1619 C CA . GLY A 1 205 ? 21.906 -1.250 -1.644 1.00 62.88 205 GLY A CA 1
ATOM 1620 C C . GLY A 1 205 ? 22.207 -2.667 -2.160 1.00 62.88 205 GLY A C 1
ATOM 1621 O O . GLY A 1 205 ? 22.909 -2.847 -3.154 1.00 62.88 205 GLY A O 1
ATOM 1622 N N . GLU A 1 206 ? 21.729 -3.693 -1.450 1.00 57.78 206 GLU A N 1
ATOM 1623 C CA . GLU A 1 206 ? 22.069 -5.110 -1.689 1.00 57.78 206 GLU A CA 1
ATOM 1624 C C . GLU A 1 206 ? 21.680 -5.615 -3.086 1.00 57.78 206 GLU A C 1
ATOM 1626 O O . GLU A 1 206 ? 22.431 -6.369 -3.707 1.00 57.78 206 GLU A O 1
ATOM 1631 N N . ALA A 1 207 ? 20.552 -5.147 -3.626 1.00 59.25 207 ALA A N 1
ATOM 1632 C CA . ALA A 1 207 ? 20.141 -5.458 -4.994 1.00 59.25 207 ALA A CA 1
ATOM 1633 C C . ALA A 1 207 ? 21.168 -4.953 -6.023 1.00 59.25 207 ALA A C 1
ATOM 1635 O O . ALA A 1 207 ? 21.520 -5.674 -6.955 1.00 59.25 207 ALA A O 1
ATOM 1636 N N . MET A 1 208 ? 21.744 -3.767 -5.791 1.00 62.78 208 MET A N 1
ATOM 1637 C CA . MET A 1 208 ? 22.813 -3.213 -6.626 1.00 62.78 208 MET A CA 1
ATOM 1638 C C . MET A 1 208 ? 24.165 -3.890 -6.427 1.00 62.78 208 MET A C 1
ATOM 1640 O O . MET A 1 208 ? 24.987 -3.933 -7.344 1.00 62.78 208 MET A O 1
ATOM 1644 N N . ARG A 1 209 ? 24.417 -4.459 -5.248 1.00 62.12 209 ARG A N 1
ATOM 1645 C CA . ARG A 1 209 ? 25.605 -5.286 -5.025 1.00 62.12 209 ARG A CA 1
ATOM 1646 C C . ARG A 1 209 ? 25.507 -6.603 -5.795 1.00 62.12 209 ARG A C 1
ATOM 1648 O O . ARG A 1 209 ? 26.478 -6.988 -6.441 1.00 62.12 209 ARG A O 1
ATOM 1655 N N . ASN A 1 210 ? 24.333 -7.235 -5.797 1.00 64.62 210 ASN A N 1
ATOM 1656 C CA . ASN A 1 210 ? 24.059 -8.424 -6.609 1.00 64.62 210 ASN A CA 1
ATOM 1657 C C . ASN A 1 210 ? 24.139 -8.111 -8.108 1.00 64.62 210 ASN A C 1
ATOM 1659 O O . ASN A 1 210 ? 24.744 -8.877 -8.851 1.00 64.62 210 ASN A O 1
ATOM 1663 N N . PHE A 1 211 ? 23.617 -6.954 -8.528 1.00 65.06 211 PHE A N 1
ATOM 1664 C CA . PHE A 1 211 ? 23.768 -6.420 -9.882 1.00 65.06 211 PHE A CA 1
ATOM 1665 C C . PHE A 1 211 ? 25.238 -6.309 -10.294 1.00 65.06 211 PHE A C 1
ATOM 1667 O O . PHE A 1 211 ? 25.643 -6.886 -11.295 1.00 65.06 211 PHE A O 1
ATOM 1674 N N . ARG A 1 212 ? 26.068 -5.618 -9.498 1.00 61.47 212 ARG A N 1
ATOM 1675 C CA . ARG A 1 212 ? 27.506 -5.483 -9.786 1.00 61.47 212 ARG A CA 1
ATOM 1676 C C . ARG A 1 212 ? 28.214 -6.833 -9.776 1.00 61.47 212 ARG A C 1
ATOM 1678 O O . ARG A 1 212 ? 29.065 -7.066 -10.620 1.00 61.47 212 ARG A O 1
ATOM 1685 N N . GLY A 1 213 ? 27.855 -7.729 -8.859 1.00 61.56 213 GLY A N 1
ATOM 1686 C CA . GLY A 1 213 ? 28.392 -9.090 -8.819 1.00 61.56 213 GLY A CA 1
ATOM 1687 C C . GLY A 1 213 ? 28.085 -9.878 -10.094 1.00 61.56 213 GLY A C 1
ATOM 1688 O O . GLY A 1 213 ? 28.990 -10.494 -10.658 1.00 61.56 213 GLY A O 1
ATOM 1689 N N . LEU A 1 214 ? 26.844 -9.802 -10.586 1.00 62.91 214 LEU A N 1
ATOM 1690 C CA . LEU A 1 214 ? 26.443 -10.371 -11.874 1.00 62.91 214 LEU A CA 1
ATOM 1691 C C . LEU A 1 214 ? 27.239 -9.724 -13.016 1.00 62.91 214 LEU A C 1
ATOM 1693 O O . LEU A 1 214 ? 27.863 -10.446 -13.791 1.00 62.91 214 LEU A O 1
ATOM 1697 N N . CYS A 1 215 ? 27.332 -8.393 -13.054 1.00 60.09 215 CYS A N 1
ATOM 1698 C CA . CYS A 1 215 ? 28.002 -7.685 -14.145 1.00 60.09 215 CYS A CA 1
ATOM 1699 C C . CYS A 1 215 ? 29.532 -7.807 -14.173 1.00 60.09 215 CYS A C 1
ATOM 1701 O O . CYS A 1 215 ? 30.144 -7.663 -15.229 1.00 60.09 215 CYS A O 1
ATOM 1703 N N . CYS A 1 216 ? 30.167 -8.065 -13.029 1.00 54.31 216 CYS A N 1
ATOM 1704 C CA . CYS A 1 216 ? 31.624 -8.158 -12.916 1.00 54.31 216 CYS A CA 1
ATOM 1705 C C . CYS A 1 216 ? 32.169 -9.594 -13.000 1.00 54.31 216 CYS A C 1
ATOM 1707 O O . CYS A 1 216 ? 33.376 -9.752 -13.156 1.00 54.31 216 CYS A O 1
ATOM 1709 N N . SER A 1 217 ? 31.327 -10.631 -12.880 1.00 52.97 217 SER A N 1
ATOM 1710 C CA . SER A 1 217 ? 31.764 -12.044 -12.858 1.00 52.97 217 SER A CA 1
ATOM 1711 C C . SER A 1 217 ? 31.206 -12.919 -13.989 1.00 52.97 217 SER A C 1
ATOM 1713 O O . SER A 1 217 ? 31.546 -14.100 -14.065 1.00 52.97 217 SER A O 1
ATOM 1715 N N . SER A 1 218 ? 30.367 -12.370 -14.874 1.00 54.53 218 SER A N 1
ATOM 1716 C CA . SER A 1 218 ? 29.705 -13.108 -15.960 1.00 54.53 218 SER A CA 1
ATOM 1717 C C . SER A 1 218 ? 29.683 -12.315 -17.279 1.00 54.53 218 SER A C 1
ATOM 1719 O O . SER A 1 218 ? 30.009 -11.132 -17.285 1.00 54.53 218 SER A O 1
ATOM 1721 N N . ASP A 1 219 ? 29.298 -12.945 -18.399 1.00 56.50 219 ASP A N 1
ATOM 1722 C CA . ASP A 1 219 ? 29.180 -12.284 -19.721 1.00 56.50 219 ASP A CA 1
ATOM 1723 C C . ASP A 1 219 ? 28.126 -11.152 -19.761 1.00 56.50 219 ASP A C 1
ATOM 1725 O O . ASP A 1 219 ? 28.088 -10.360 -20.702 1.00 56.50 219 ASP A O 1
ATOM 1729 N N . TYR A 1 220 ? 27.269 -11.055 -18.741 1.00 55.88 220 TYR A N 1
ATOM 1730 C CA . TYR A 1 220 ? 26.181 -10.086 -18.647 1.00 55.88 220 TYR A CA 1
ATOM 1731 C C . TYR A 1 220 ? 26.686 -8.711 -18.201 1.00 55.88 220 TYR A C 1
ATOM 1733 O O . TYR A 1 220 ? 26.842 -8.488 -17.014 1.00 55.88 220 TYR A O 1
ATOM 1741 N N . LYS A 1 221 ? 26.925 -7.754 -19.103 1.00 59.69 221 LYS A N 1
ATOM 1742 C CA . LYS A 1 221 ? 27.534 -6.456 -18.722 1.00 59.69 221 LYS A CA 1
ATOM 1743 C C . LYS A 1 221 ? 26.542 -5.403 -18.204 1.00 59.69 221 LYS A C 1
ATOM 1745 O O . LYS A 1 221 ? 26.894 -4.613 -17.328 1.00 59.69 221 LYS A O 1
ATOM 1750 N N . THR A 1 222 ? 25.315 -5.395 -18.719 1.00 71.62 222 THR A N 1
ATOM 1751 C CA . THR A 1 222 ? 24.267 -4.406 -18.406 1.00 71.62 222 THR A CA 1
ATOM 1752 C C . THR A 1 222 ? 22.885 -5.003 -18.692 1.00 71.62 222 THR A C 1
ATOM 1754 O O . THR A 1 222 ? 22.770 -5.853 -19.576 1.00 71.62 222 THR A O 1
ATOM 1757 N N . PRO A 1 223 ? 21.828 -4.592 -17.967 1.00 76.38 223 PRO A N 1
ATOM 1758 C CA . PRO A 1 223 ? 20.480 -5.056 -18.246 1.00 76.38 223 PRO A CA 1
ATOM 1759 C C . PRO A 1 223 ? 20.046 -4.495 -19.602 1.00 76.38 223 PRO A C 1
ATOM 1761 O O . PRO A 1 223 ? 20.245 -3.312 -19.881 1.00 76.38 223 PRO A O 1
ATOM 1764 N N . THR A 1 224 ? 19.465 -5.342 -20.446 1.00 78.75 224 THR A N 1
ATOM 1765 C CA . THR A 1 224 ? 18.898 -4.925 -21.733 1.00 78.75 224 THR A CA 1
ATOM 1766 C C . THR A 1 224 ? 17.562 -4.215 -21.545 1.00 78.75 224 THR A C 1
ATOM 1768 O O . THR A 1 224 ? 17.202 -3.359 -22.348 1.00 78.75 224 THR A O 1
ATOM 1771 N N . ILE A 1 225 ? 16.846 -4.530 -20.461 1.00 79.12 225 ILE A N 1
ATOM 1772 C CA . ILE A 1 225 ? 15.572 -3.907 -20.100 1.00 79.12 225 ILE A CA 1
ATOM 1773 C C . ILE A 1 225 ? 15.587 -3.557 -18.613 1.00 79.12 225 ILE A C 1
ATOM 1775 O O . ILE A 1 225 ? 16.001 -4.366 -17.782 1.00 79.12 225 ILE A O 1
ATOM 1779 N N . ALA A 1 226 ? 15.091 -2.367 -18.280 1.00 81.12 226 ALA A N 1
ATOM 1780 C CA . ALA A 1 226 ? 14.841 -1.934 -16.913 1.00 81.12 226 ALA A CA 1
ATOM 1781 C C . ALA A 1 226 ? 13.508 -1.183 -16.853 1.00 81.12 226 ALA A C 1
ATOM 1783 O O . ALA A 1 226 ? 13.368 -0.104 -17.429 1.00 81.12 226 ALA A O 1
ATOM 1784 N N . VAL A 1 227 ? 12.526 -1.769 -16.171 1.00 84.44 227 VAL A N 1
ATOM 1785 C CA . VAL A 1 227 ? 11.164 -1.239 -16.082 1.00 84.44 227 VAL A CA 1
ATOM 1786 C C . VAL A 1 227 ? 10.797 -1.042 -14.614 1.00 84.44 227 VAL A C 1
ATOM 1788 O O . VAL A 1 227 ? 10.683 -2.029 -13.879 1.00 84.44 227 VAL A O 1
ATOM 1791 N N . PRO A 1 228 ? 10.616 0.208 -14.158 1.00 87.69 228 PRO A N 1
ATOM 1792 C CA . PRO A 1 228 ? 10.031 0.465 -12.856 1.00 87.69 228 PRO A CA 1
ATOM 1793 C C . PRO A 1 228 ? 8.530 0.164 -12.894 1.00 87.69 228 PRO A C 1
ATOM 1795 O O . PRO A 1 228 ? 7.839 0.480 -13.864 1.00 87.69 228 PRO A O 1
ATOM 1798 N N . VAL A 1 229 ? 8.029 -0.458 -11.833 1.00 89.25 229 VAL A N 1
ATOM 1799 C CA . VAL A 1 229 ? 6.643 -0.890 -11.669 1.00 89.25 229 VAL A CA 1
ATOM 1800 C C . VAL A 1 229 ? 6.125 -0.400 -10.323 1.00 89.25 229 VAL A C 1
ATOM 1802 O O . VAL A 1 229 ? 6.654 -0.751 -9.262 1.00 89.25 229 VAL A O 1
ATOM 1805 N N . ASP A 1 230 ? 5.048 0.378 -10.358 1.00 92.25 230 ASP A N 1
ATOM 1806 C CA . ASP A 1 230 ? 4.372 0.839 -9.153 1.00 92.25 230 ASP A CA 1
ATOM 1807 C C . ASP A 1 230 ? 3.363 -0.203 -8.638 1.00 92.25 230 ASP A C 1
ATOM 1809 O O . ASP A 1 230 ? 2.194 -0.267 -9.041 1.00 92.25 230 ASP A O 1
ATOM 1813 N N . LEU A 1 231 ? 3.816 -1.021 -7.686 1.00 89.69 231 LEU A N 1
ATOM 1814 C CA . LEU A 1 231 ? 2.946 -1.917 -6.921 1.00 89.69 231 LEU A CA 1
ATOM 1815 C C . LEU A 1 231 ? 2.417 -1.273 -5.627 1.00 89.69 231 LEU A C 1
ATOM 1817 O O . LEU A 1 231 ? 1.530 -1.838 -4.985 1.00 89.69 231 LEU A O 1
ATOM 1821 N N . PHE A 1 232 ? 2.909 -0.100 -5.227 1.00 92.94 232 PHE A N 1
ATOM 1822 C CA . PHE A 1 232 ? 2.593 0.504 -3.931 1.00 92.94 232 PHE A CA 1
ATOM 1823 C C . PHE A 1 232 ? 2.280 2.013 -4.042 1.00 92.94 232 PHE A C 1
ATOM 1825 O O . PHE A 1 232 ? 2.976 2.824 -3.422 1.00 92.94 232 PHE A O 1
ATOM 1832 N N . PRO A 1 233 ? 1.195 2.398 -4.743 1.00 94.81 233 PRO A N 1
ATOM 1833 C CA . PRO A 1 233 ? 0.677 3.757 -4.764 1.00 94.81 233 PRO A CA 1
ATOM 1834 C C . PRO A 1 233 ? 0.538 4.325 -3.361 1.00 94.81 233 PRO A C 1
ATOM 1836 O O . PRO A 1 233 ? 0.255 3.612 -2.393 1.00 94.81 233 PRO A O 1
ATOM 1839 N N . HIS A 1 234 ? 0.698 5.637 -3.274 1.00 96.50 234 HIS A N 1
ATOM 1840 C CA . HIS A 1 234 ? 0.768 6.418 -2.045 1.00 96.50 234 HIS A CA 1
ATOM 1841 C C . HIS A 1 234 ? 2.026 6.158 -1.209 1.00 96.50 234 HIS A C 1
ATOM 1843 O O . HIS A 1 234 ? 2.128 6.663 -0.091 1.00 96.50 234 HIS A O 1
ATOM 1849 N N . THR A 1 235 ? 3.008 5.415 -1.723 1.00 94.12 235 THR A N 1
ATOM 1850 C CA . THR A 1 235 ? 4.292 5.167 -1.053 1.00 94.12 235 THR A CA 1
ATOM 1851 C C . THR A 1 235 ? 5.467 5.486 -1.981 1.00 94.12 235 THR A C 1
ATOM 1853 O O . THR A 1 235 ? 5.318 5.416 -3.197 1.00 94.12 235 THR A O 1
ATOM 1856 N N . PRO A 1 236 ? 6.662 5.793 -1.446 1.00 91.06 236 PRO A N 1
ATOM 1857 C CA . PRO A 1 236 ? 7.867 5.965 -2.258 1.00 91.06 236 PRO A CA 1
ATOM 1858 C C . PRO A 1 236 ? 8.508 4.618 -2.660 1.00 91.06 236 PRO A C 1
ATOM 1860 O O . PRO A 1 236 ? 9.712 4.554 -2.907 1.00 91.06 236 PRO A O 1
ATOM 1863 N N . HIS A 1 237 ? 7.752 3.515 -2.650 1.00 88.75 237 HIS A N 1
ATOM 1864 C CA . HIS A 1 237 ? 8.254 2.195 -3.025 1.00 88.75 237 HIS A CA 1
ATOM 1865 C C . HIS A 1 237 ? 7.961 1.902 -4.493 1.00 88.75 237 HIS A C 1
ATOM 1867 O O . HIS A 1 237 ? 6.830 2.022 -4.948 1.00 88.75 237 HIS A O 1
ATOM 1873 N N . CYS A 1 238 ? 8.981 1.434 -5.205 1.00 86.69 238 CYS A N 1
ATOM 1874 C CA . CYS A 1 238 ? 8.880 0.970 -6.580 1.00 86.69 238 CYS A CA 1
ATOM 1875 C C . CYS A 1 238 ? 9.553 -0.398 -6.678 1.00 86.69 238 CYS A C 1
ATOM 1877 O O . CYS A 1 238 ? 10.622 -0.607 -6.100 1.00 86.69 238 CYS A O 1
ATOM 1879 N N . GLU A 1 239 ? 8.944 -1.322 -7.414 1.00 85.62 239 GLU A N 1
ATOM 1880 C CA . GLU A 1 239 ? 9.617 -2.552 -7.830 1.00 85.62 239 GLU A CA 1
ATOM 1881 C C . GLU A 1 239 ? 10.314 -2.286 -9.165 1.00 85.62 239 GLU A C 1
ATOM 1883 O O . GLU A 1 239 ? 9.774 -1.604 -10.032 1.00 85.62 239 GLU A O 1
ATOM 1888 N N . LEU A 1 240 ? 11.526 -2.795 -9.336 1.00 82.12 240 LEU A N 1
ATOM 1889 C CA . LEU A 1 240 ? 12.293 -2.676 -10.567 1.00 82.12 240 LEU A CA 1
ATOM 1890 C C . LEU A 1 240 ? 12.420 -4.056 -11.202 1.00 82.12 240 LEU A C 1
ATOM 1892 O O . LEU A 1 240 ? 12.954 -4.974 -10.579 1.00 82.12 240 LEU A O 1
ATOM 1896 N N . VAL A 1 241 ? 11.944 -4.187 -12.439 1.00 82.81 241 VAL A N 1
ATOM 1897 C CA . VAL A 1 241 ? 12.086 -5.395 -13.252 1.00 82.81 241 VAL A CA 1
ATOM 1898 C C . VAL A 1 241 ? 13.233 -5.188 -14.229 1.00 82.81 241 VAL A C 1
ATOM 1900 O O . VAL A 1 241 ? 13.187 -4.302 -15.079 1.00 82.81 241 VAL A O 1
ATOM 1903 N N . LEU A 1 242 ? 14.273 -6.001 -14.095 1.00 79.25 242 LEU A N 1
ATOM 1904 C CA . LEU A 1 242 ? 15.470 -5.975 -14.923 1.00 79.25 242 LEU A CA 1
ATOM 1905 C C . LEU A 1 242 ? 15.544 -7.248 -15.761 1.00 79.25 242 LEU A C 1
ATOM 1907 O O . LEU A 1 242 ? 15.318 -8.339 -15.240 1.00 79.25 242 LEU A O 1
ATOM 1911 N N . VAL A 1 243 ? 15.920 -7.121 -17.028 1.00 79.12 243 VAL A N 1
ATOM 1912 C CA . VAL A 1 243 ? 16.222 -8.262 -17.897 1.00 79.12 243 VAL A CA 1
ATOM 1913 C C . VAL A 1 243 ? 17.684 -8.204 -18.300 1.00 79.12 243 VAL A C 1
ATOM 1915 O O . VAL A 1 243 ? 18.161 -7.171 -18.762 1.00 79.12 243 VAL A O 1
ATOM 1918 N N . PHE A 1 244 ? 18.389 -9.316 -18.130 1.00 75.94 244 PHE A N 1
ATOM 1919 C CA . PHE A 1 244 ? 19.754 -9.502 -18.607 1.00 75.94 244 PHE A CA 1
ATOM 1920 C C . PHE A 1 244 ? 19.764 -10.565 -19.689 1.00 75.94 244 PHE A C 1
ATOM 1922 O O . PHE A 1 244 ? 19.156 -11.624 -19.524 1.00 75.94 244 PHE A O 1
ATOM 1929 N N . GLU A 1 245 ? 20.493 -10.299 -20.764 1.00 74.38 245 GLU A N 1
ATOM 1930 C CA . GLU A 1 245 ? 20.688 -11.222 -21.876 1.00 74.38 245 GLU A CA 1
ATOM 1931 C C . GLU A 1 245 ? 22.178 -11.426 -22.129 1.00 74.38 245 GLU A C 1
ATOM 1933 O O . GLU A 1 245 ? 22.990 -10.538 -21.858 1.00 74.38 245 GLU A O 1
ATOM 1938 N N . ARG A 1 246 ? 22.512 -12.643 -22.550 1.00 67.56 246 ARG A N 1
ATOM 1939 C CA . ARG A 1 246 ? 23.872 -13.137 -22.746 1.00 67.56 246 ARG A CA 1
ATOM 1940 C C . ARG A 1 246 ? 24.237 -13.119 -24.218 1.00 67.56 246 ARG A C 1
ATOM 1942 O O . ARG A 1 246 ? 23.364 -13.532 -25.015 1.00 67.56 246 ARG A O 1
#